Protein AF-A0A382XW99-F1 (afdb_monomer)

Solvent-accessible surface area (backbone atoms only — not comparable to full-atom values): 13678 Å² total; per-residue (Å²): 111,74,66,61,54,51,52,54,53,50,38,57,51,38,31,58,60,47,46,74,70,68,57,60,70,70,56,28,51,52,52,31,53,50,54,48,63,74,38,64,90,38,66,66,58,52,54,52,48,47,51,51,52,52,50,49,54,51,49,50,45,67,74,56,68,70,56,73,88,68,62,92,56,66,41,67,53,59,66,41,45,42,99,83,66,40,42,50,55,60,39,78,47,74,45,79,29,70,83,49,68,68,70,64,67,52,86,73,87,57,95,61,57,73,74,72,65,62,75,44,72,32,41,45,42,20,26,89,82,20,26,73,29,82,90,31,52,61,56,70,16,47,32,37,43,29,27,22,36,74,54,45,25,54,88,49,30,54,76,70,24,54,34,49,45,51,20,66,78,66,74,47,43,28,12,56,64,33,40,65,76,47,36,65,72,49,49,52,51,51,49,62,74,46,50,90,56,41,36,90,82,38,46,77,47,78,53,87,52,74,79,65,56,62,57,71,73,74,72,89,69,74,92,68,94,69,92,72,91,76,94,73,87,130

Foldseek 3Di:
DVLVVLLVVLLVLQLVLLCLVVDPSVVSNVVSVVLCVVCVPPVVVSVVVSVVSVVVSVCCCVVPVPPPQDDPDQFPLVNQQDPVLAGDAFDWDKDWHADDDVLPVCPDDDPCSVVVRDTDTAGFGHHRVRARDDPADQLQFQEEEEEACQQSVRHHHSCPHPQNVCCVVVVGRYYYQYGHLDEPVVSVVSCVVCVVSHDPNHHYDYDDDCPRHVPPPPPPPDDDDDDDDDPDDD

Sequence (234 aa):
MKKTIIYIILFFLTFSLVSLLALPVFFDLIFSVFILFIFRNNFTSIIILNFLIAIMVFVINVSFGKNEKHSYFYRAHEKHKTKMARYQENVSDIIFMPHGDIFFMDYGLNEERNLIKEPRMQKFITDSYGIRNDKTKIEDAEIILVGDSFITATGITQKHIPSNVLSEISGKKVASLSYGGLNPAEYEFIINKYLSIIRKDAKIFVFYFSGNDFLQKKKETNNIISNDNSKYIY

Nearest PDB structures (foldseek):
  8a2n-assembly1_A  TM=8.072E-01  e=3.112E-02  Chondromyces crocatus
  6lfc-assembly2_B  TM=5.510E-01  e=1.151E+00  Escherichia coli

Mean predicted aligned error: 12.59 Å

Organism: NCBI:txid408172

Secondary structure (DSSP, 8-state):
-HHHHHHHHHHHHHHHHHHTT---HHHHHHHHHHHHHHTTT-HHHHHHHHHHHHHHHHHHHHHHTT-GGG---SSHHHHTB-TTSSBPTT-EEEEEEPS-HHHHH--S--GGGGGG-PPEEEEEE--TTSSS-SS--GGG-SEEEE-SHHHHTTTS-GGGSHHHHHHHHH-S-EEE---TT--HHHHHHHHHHHTTTS-TTPEEEEPP-HHHHT--------------------

Radius of gyration: 26.69 Å; Cα contacts (8 Å, |Δi|>4): 301; chains: 1; bounding box: 61×42×76 Å

pLDDT: mean 84.18, std 17.59, range [33.41, 98.69]

Structure (mmCIF, N/CA/C/O backbone):
data_AF-A0A382XW99-F1
#
_entry.id   AF-A0A382XW99-F1
#
loop_
_atom_site.group_PDB
_atom_site.id
_atom_site.type_symbol
_atom_site.label_atom_id
_atom_site.label_alt_id
_atom_site.label_comp_id
_atom_site.label_asym_id
_atom_site.label_entity_id
_atom_site.label_seq_id
_atom_site.pdbx_PDB_ins_code
_atom_site.Cartn_x
_atom_site.Cartn_y
_atom_site.Cartn_z
_atom_site.occupancy
_atom_site.B_iso_or_equiv
_atom_site.auth_seq_id
_atom_site.auth_comp_id
_atom_site.auth_asym_id
_atom_site.auth_atom_id
_atom_site.pdbx_PDB_model_num
ATOM 1 N N . MET A 1 1 ? 39.624 -6.544 -42.733 1.00 59.69 1 MET A N 1
ATOM 2 C CA . MET A 1 1 ? 39.690 -6.833 -41.282 1.00 59.69 1 MET A CA 1
ATOM 3 C C . MET A 1 1 ? 39.213 -5.665 -40.413 1.00 59.69 1 MET A C 1
ATOM 5 O O . MET A 1 1 ? 38.218 -5.837 -39.726 1.00 59.69 1 MET A O 1
ATOM 9 N N . LYS A 1 2 ? 39.813 -4.461 -40.489 1.00 75.88 2 LYS A N 1
ATOM 10 C CA . LYS A 1 2 ? 39.396 -3.302 -39.659 1.00 75.88 2 LYS A CA 1
ATOM 11 C C . LYS A 1 2 ? 37.924 -2.886 -39.837 1.00 75.88 2 LYS A C 1
ATOM 13 O O . LYS A 1 2 ? 37.230 -2.694 -38.851 1.00 75.88 2 LYS A O 1
ATOM 18 N N . LYS A 1 3 ? 37.422 -2.814 -41.080 1.00 80.69 3 LYS A N 1
ATOM 19 C CA . LYS A 1 3 ? 36.013 -2.462 -41.353 1.00 80.69 3 LYS A CA 1
ATOM 20 C C . LYS A 1 3 ? 35.025 -3.490 -40.791 1.00 80.69 3 LYS A C 1
ATOM 22 O O . LYS A 1 3 ? 34.060 -3.103 -40.155 1.00 80.69 3 LYS A O 1
ATOM 27 N N . THR A 1 4 ? 35.288 -4.784 -40.965 1.00 86.06 4 THR A N 1
ATOM 28 C CA . THR A 1 4 ? 34.425 -5.862 -40.454 1.00 86.06 4 THR A CA 1
ATOM 29 C C . THR A 1 4 ? 34.253 -5.787 -38.937 1.00 86.06 4 THR A C 1
ATOM 31 O O . THR A 1 4 ? 33.133 -5.869 -38.450 1.00 86.06 4 THR A O 1
ATOM 34 N N . ILE A 1 5 ? 35.345 -5.549 -38.202 1.00 90.25 5 ILE A N 1
ATOM 35 C CA . ILE A 1 5 ? 35.308 -5.377 -36.742 1.00 90.25 5 ILE A CA 1
ATOM 36 C C . ILE A 1 5 ? 34.438 -4.171 -36.358 1.00 90.25 5 ILE A C 1
ATOM 38 O O . ILE A 1 5 ? 33.626 -4.273 -35.445 1.00 90.25 5 ILE A O 1
ATOM 42 N N . ILE A 1 6 ? 34.546 -3.058 -37.091 1.00 89.44 6 ILE A N 1
ATOM 43 C CA . ILE A 1 6 ? 33.717 -1.865 -36.858 1.00 89.44 6 ILE A CA 1
ATOM 44 C C . ILE A 1 6 ? 32.225 -2.183 -37.034 1.00 89.44 6 ILE A C 1
ATOM 46 O O . ILE A 1 6 ? 31.433 -1.806 -36.179 1.00 89.44 6 ILE A O 1
ATOM 50 N N . TYR A 1 7 ? 31.828 -2.912 -38.082 1.00 90.25 7 TYR A N 1
ATOM 51 C CA . TYR A 1 7 ? 30.419 -3.287 -38.275 1.00 90.25 7 TYR A CA 1
ATOM 52 C C . TYR A 1 7 ? 29.897 -4.236 -37.193 1.00 90.25 7 TYR A C 1
ATOM 54 O O . TYR A 1 7 ? 28.739 -4.116 -36.809 1.00 90.25 7 TYR A O 1
ATOM 62 N N . ILE A 1 8 ? 30.735 -5.133 -36.666 1.00 93.12 8 ILE A N 1
ATOM 63 C CA . ILE A 1 8 ? 30.361 -5.998 -35.536 1.00 93.12 8 ILE A CA 1
ATOM 64 C C . ILE A 1 8 ? 30.116 -5.155 -34.278 1.00 93.12 8 ILE A C 1
ATOM 66 O O . ILE A 1 8 ? 29.114 -5.343 -33.596 1.00 93.12 8 ILE A O 1
ATOM 70 N N . ILE A 1 9 ? 30.989 -4.187 -33.987 1.00 93.94 9 ILE A N 1
ATOM 71 C CA . ILE A 1 9 ? 30.804 -3.276 -32.847 1.00 93.94 9 ILE A CA 1
ATOM 72 C C . ILE A 1 9 ? 29.527 -2.446 -33.026 1.00 93.94 9 ILE A C 1
ATOM 74 O O . ILE A 1 9 ? 28.722 -2.339 -32.102 1.00 93.94 9 ILE A O 1
ATOM 78 N N . LEU A 1 10 ? 29.316 -1.894 -34.223 1.00 93.81 10 LEU A N 1
ATOM 79 C CA . LEU A 1 10 ? 28.116 -1.121 -34.536 1.00 93.81 10 LEU A CA 1
ATOM 80 C C . LEU A 1 10 ? 26.846 -1.972 -34.458 1.00 93.81 10 LEU A C 1
ATOM 82 O O . LEU A 1 10 ? 25.829 -1.457 -34.014 1.00 93.81 10 LEU A O 1
ATOM 86 N N . PHE A 1 11 ? 26.906 -3.259 -34.811 1.00 95.88 11 PHE A N 1
ATOM 87 C CA . PHE A 1 11 ? 25.792 -4.186 -34.619 1.00 95.88 11 PHE A CA 1
ATOM 88 C C . PHE A 1 11 ? 25.396 -4.305 -33.156 1.00 95.88 11 PHE A C 1
ATOM 90 O O . PHE A 1 11 ? 24.235 -4.083 -32.832 1.00 95.88 11 PHE A O 1
ATOM 97 N N . PHE A 1 12 ? 26.346 -4.611 -32.272 1.00 96.75 12 PHE A N 1
ATOM 98 C CA . PHE A 1 12 ? 26.043 -4.754 -30.849 1.00 96.75 12 PHE A CA 1
ATOM 99 C C . PHE A 1 12 ? 25.568 -3.443 -30.222 1.00 96.75 12 PHE A C 1
ATOM 101 O O . PHE A 1 12 ? 24.678 -3.468 -29.371 1.00 96.75 12 PHE A O 1
ATOM 108 N N . LEU A 1 13 ? 26.102 -2.303 -30.669 1.00 95.44 13 LEU A N 1
ATOM 109 C CA . LEU A 1 13 ? 25.620 -0.991 -30.246 1.00 95.44 13 LEU A CA 1
ATOM 110 C C . LEU A 1 13 ? 24.173 -0.751 -30.700 1.00 95.44 13 LEU A C 1
ATOM 112 O O . LEU A 1 13 ? 23.336 -0.394 -29.875 1.00 95.44 13 LEU A O 1
ATOM 116 N N . THR A 1 14 ? 23.868 -0.979 -31.980 1.00 95.56 14 THR A N 1
ATOM 117 C CA . THR A 1 14 ? 22.510 -0.826 -32.520 1.00 95.56 14 THR A CA 1
ATOM 118 C C . THR A 1 14 ? 21.532 -1.766 -31.840 1.00 95.56 14 THR A C 1
ATOM 120 O O . THR A 1 14 ? 20.481 -1.313 -31.405 1.00 95.56 14 THR A O 1
ATOM 123 N N . PHE A 1 15 ? 21.903 -3.030 -31.660 1.00 97.00 15 PHE A N 1
ATOM 124 C CA . PHE A 1 15 ? 21.095 -4.001 -30.933 1.00 97.00 15 PHE A CA 1
ATOM 125 C C . PHE A 1 15 ? 20.799 -3.534 -29.511 1.00 97.00 15 PHE A C 1
ATOM 127 O O . PHE A 1 15 ? 19.637 -3.449 -29.131 1.00 97.00 15 PHE A O 1
ATOM 134 N N . SER A 1 16 ? 21.826 -3.123 -28.763 1.00 95.19 16 SER A N 1
ATOM 135 C CA . SER A 1 16 ? 21.645 -2.645 -27.388 1.00 95.19 16 SER A CA 1
ATOM 136 C C . SER A 1 16 ? 20.717 -1.431 -27.316 1.00 95.19 16 SER A C 1
ATOM 138 O O . SER A 1 16 ? 19.885 -1.357 -26.419 1.00 95.19 16 SER A O 1
ATOM 140 N N . LEU A 1 17 ? 20.837 -0.489 -28.259 1.00 95.12 17 LEU A N 1
ATOM 141 C CA . LEU A 1 17 ? 20.011 0.720 -28.300 1.00 95.12 17 LEU A CA 1
ATOM 142 C C . LEU A 1 17 ? 18.572 0.446 -28.746 1.00 95.12 17 LEU A C 1
ATOM 144 O O . LEU A 1 17 ? 17.654 1.066 -28.218 1.00 95.12 17 LEU A O 1
ATOM 148 N N . VAL A 1 18 ? 18.359 -0.477 -29.686 1.00 94.00 18 VAL A N 1
ATOM 149 C CA . VAL A 1 18 ? 17.014 -0.900 -30.102 1.00 94.00 18 VAL A CA 1
ATOM 150 C C . VAL A 1 18 ? 16.323 -1.666 -28.973 1.00 94.00 18 VAL A C 1
ATOM 152 O O . VAL A 1 18 ? 15.160 -1.389 -28.697 1.00 94.00 18 VAL A O 1
ATOM 155 N N . SER A 1 19 ? 17.041 -2.514 -28.230 1.00 94.06 19 SER A N 1
ATOM 156 C CA . SER A 1 19 ? 16.491 -3.212 -27.059 1.00 94.06 19 SER A CA 1
ATOM 157 C C . SER A 1 19 ? 16.031 -2.271 -25.938 1.00 94.06 19 SER A C 1
ATOM 159 O O . SER A 1 19 ? 15.165 -2.645 -25.148 1.00 94.06 19 SER A O 1
ATOM 161 N N . LEU A 1 20 ? 16.522 -1.024 -25.877 1.00 91.69 20 LEU A N 1
ATOM 162 C CA . LEU A 1 20 ? 15.981 -0.010 -24.956 1.00 91.69 20 LEU A CA 1
ATOM 163 C C . LEU A 1 20 ? 14.523 0.367 -25.272 1.00 91.69 20 LEU A C 1
ATOM 165 O O . LEU A 1 20 ? 13.850 0.946 -24.422 1.00 91.69 20 LEU A O 1
ATOM 169 N N . LEU A 1 21 ? 14.022 0.027 -26.463 1.00 88.88 21 LEU A N 1
ATOM 170 C CA . LEU A 1 21 ? 12.622 0.204 -26.858 1.00 88.88 21 LEU A CA 1
ATOM 171 C C . LEU A 1 21 ? 11.713 -0.934 -26.359 1.00 88.88 21 LEU A C 1
ATOM 173 O O . LEU A 1 21 ? 10.513 -0.900 -26.622 1.00 88.88 21 LEU A O 1
ATOM 177 N N . ALA A 1 22 ? 12.267 -1.918 -25.637 1.00 88.25 22 ALA A N 1
ATOM 178 C CA . ALA A 1 22 ? 11.548 -3.034 -25.020 1.00 88.25 22 ALA A CA 1
ATOM 179 C C . ALA A 1 22 ? 10.712 -3.885 -26.001 1.00 88.25 22 ALA A C 1
ATOM 181 O O . ALA A 1 22 ? 9.662 -4.420 -25.638 1.00 88.25 22 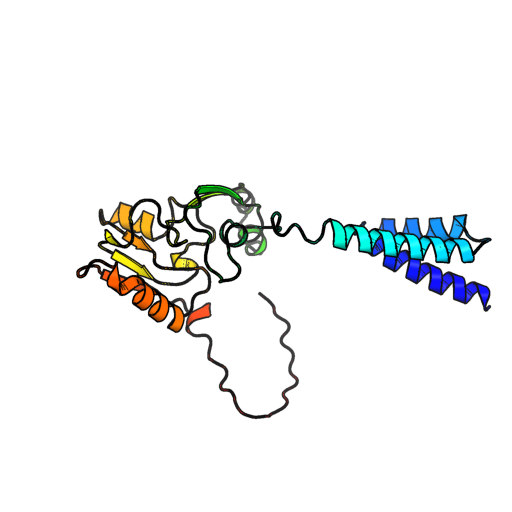ALA A O 1
ATOM 182 N N . LEU A 1 23 ? 11.173 -4.030 -27.246 1.00 89.25 23 LEU A N 1
ATOM 183 C CA . LEU A 1 23 ? 10.583 -4.977 -28.189 1.00 89.25 23 LEU A CA 1
ATOM 184 C C . LEU A 1 23 ? 11.011 -6.414 -27.824 1.00 89.25 23 LEU A C 1
ATOM 186 O O . LEU A 1 23 ? 12.007 -6.621 -27.128 1.00 89.25 23 LEU A O 1
ATOM 190 N N . PRO A 1 24 ? 10.287 -7.449 -28.283 1.00 94.19 24 PRO A N 1
ATOM 191 C CA . PRO A 1 24 ? 10.775 -8.817 -28.167 1.00 94.19 24 PRO A CA 1
ATOM 192 C C . PRO A 1 24 ? 12.137 -8.978 -28.858 1.00 94.19 24 PRO A C 1
ATOM 194 O O . PRO A 1 24 ? 12.314 -8.527 -29.989 1.00 94.19 24 PRO A O 1
ATOM 197 N N . VAL A 1 25 ? 13.063 -9.704 -28.222 1.00 93.56 25 VAL A N 1
ATOM 198 C CA . VAL A 1 25 ? 14.472 -9.862 -28.654 1.00 93.56 25 VAL A CA 1
ATOM 199 C C . VAL A 1 25 ? 14.624 -10.256 -30.131 1.00 93.56 25 VAL A C 1
ATOM 201 O O . VAL A 1 25 ? 15.555 -9.826 -30.810 1.00 93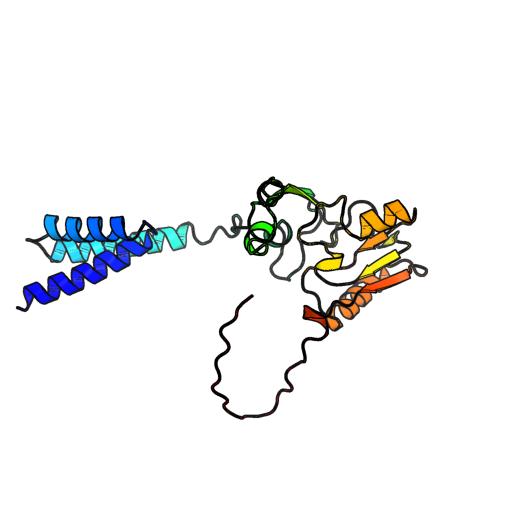.56 25 VAL A O 1
ATOM 204 N N . PHE A 1 26 ? 13.701 -11.065 -30.661 1.00 94.75 26 PHE A N 1
ATOM 205 C CA . PHE A 1 26 ? 13.709 -11.452 -32.073 1.00 94.75 26 PHE A CA 1
ATOM 206 C C . PHE A 1 26 ? 13.531 -10.253 -33.021 1.00 94.75 26 PHE A C 1
ATOM 208 O O . PHE A 1 26 ? 14.216 -10.171 -34.042 1.00 94.75 26 PHE A O 1
ATOM 215 N N . PHE A 1 27 ? 12.665 -9.297 -32.672 1.00 94.75 27 PHE A N 1
ATOM 216 C CA . PHE A 1 27 ? 12.490 -8.068 -33.443 1.00 94.75 27 PHE A CA 1
ATOM 217 C C . PHE A 1 27 ? 13.716 -7.161 -33.333 1.00 94.75 27 PHE A C 1
ATOM 219 O O . PHE A 1 27 ? 14.159 -6.654 -34.362 1.00 94.75 27 PHE A O 1
ATOM 226 N N . ASP A 1 28 ? 14.317 -7.020 -32.146 1.00 94.06 28 ASP A N 1
ATOM 227 C CA . ASP A 1 28 ? 15.558 -6.247 -31.970 1.00 94.06 28 ASP A CA 1
ATOM 228 C C . ASP A 1 28 ? 16.663 -6.738 -32.909 1.00 94.06 28 ASP A C 1
ATOM 230 O O . ASP A 1 28 ? 17.352 -5.947 -33.564 1.00 94.06 28 ASP A O 1
ATOM 234 N N . LEU A 1 29 ? 16.803 -8.063 -33.014 1.00 95.75 29 LEU A N 1
ATOM 235 C CA . LEU A 1 29 ? 17.795 -8.704 -33.868 1.00 95.75 29 LEU A CA 1
ATOM 236 C C . LEU A 1 29 ? 17.508 -8.448 -35.353 1.00 95.75 29 LEU A C 1
ATOM 238 O O . LEU A 1 29 ? 18.419 -8.047 -36.082 1.00 95.75 29 LEU A O 1
ATOM 242 N N . ILE A 1 30 ? 16.253 -8.608 -35.793 1.00 96.56 30 ILE A N 1
ATOM 243 C CA . ILE A 1 30 ? 15.848 -8.307 -37.177 1.00 96.56 30 ILE A CA 1
ATOM 244 C C . ILE A 1 30 ? 16.134 -6.845 -37.518 1.00 96.56 30 ILE A C 1
ATOM 246 O O . ILE A 1 30 ? 16.774 -6.573 -38.536 1.00 96.56 30 ILE A O 1
ATOM 250 N N . PHE A 1 31 ? 15.697 -5.905 -36.677 1.00 95.00 31 PHE A N 1
ATOM 251 C CA . PHE A 1 31 ? 15.881 -4.477 -36.927 1.00 95.00 31 PHE A CA 1
ATOM 252 C C . PHE A 1 31 ? 17.357 -4.098 -36.980 1.00 95.00 31 PHE A C 1
ATOM 254 O O . PHE A 1 31 ? 17.767 -3.362 -37.875 1.00 95.00 31 PHE A O 1
ATOM 261 N N . SER A 1 32 ? 18.175 -4.652 -36.087 1.00 95.56 32 SER A N 1
ATOM 262 C CA . SER A 1 32 ? 19.613 -4.374 -36.051 1.00 95.56 32 SER A CA 1
ATOM 263 C C . SER A 1 32 ? 20.329 -4.861 -37.311 1.00 95.56 32 SER A C 1
ATOM 265 O O . SER A 1 32 ? 21.134 -4.127 -37.889 1.00 95.56 32 SER A O 1
ATOM 267 N N . VAL A 1 33 ? 19.999 -6.067 -37.789 1.00 95.75 33 VAL A N 1
ATOM 268 C CA . VAL A 1 33 ? 20.527 -6.596 -39.059 1.00 95.75 33 VAL A CA 1
ATOM 269 C C . VAL A 1 33 ? 20.038 -5.760 -40.243 1.00 95.75 33 VAL A C 1
ATOM 271 O O . VAL A 1 33 ? 20.828 -5.415 -41.123 1.00 95.75 33 VAL A O 1
ATOM 274 N N . PHE A 1 34 ? 18.756 -5.394 -40.259 1.00 96.00 34 PHE A N 1
ATOM 275 C CA . PHE A 1 34 ? 18.151 -4.604 -41.329 1.00 96.00 34 PHE A CA 1
ATOM 276 C C . PHE A 1 34 ? 18.771 -3.203 -41.445 1.00 96.00 34 PHE A C 1
ATOM 278 O O . PHE A 1 34 ? 19.131 -2.775 -42.544 1.00 96.00 34 PHE A O 1
ATOM 285 N N . ILE A 1 35 ? 18.984 -2.521 -40.317 1.00 93.38 35 ILE A N 1
ATOM 286 C CA . ILE A 1 35 ? 19.652 -1.214 -40.245 1.00 93.38 35 ILE A CA 1
ATOM 287 C C . ILE A 1 35 ? 21.068 -1.300 -40.825 1.00 93.38 35 ILE A C 1
ATOM 289 O O . ILE A 1 35 ? 21.438 -0.502 -41.691 1.00 93.38 35 ILE A O 1
ATOM 293 N N . LEU A 1 36 ? 21.858 -2.291 -40.406 1.00 93.00 36 LEU A N 1
ATOM 294 C CA . LEU A 1 36 ? 23.206 -2.491 -40.946 1.00 93.00 36 LEU A CA 1
ATOM 295 C C . LEU A 1 36 ? 23.195 -2.799 -42.435 1.00 93.00 36 LEU A C 1
ATOM 297 O O . LEU A 1 36 ? 24.071 -2.331 -43.158 1.00 93.00 36 LEU A O 1
ATOM 301 N N . PHE A 1 37 ? 22.224 -3.585 -42.894 1.00 93.75 37 PHE A N 1
ATOM 302 C CA . PHE A 1 37 ? 22.101 -3.952 -44.295 1.00 93.75 37 PHE A CA 1
ATOM 303 C C . PHE A 1 37 ? 21.796 -2.741 -45.183 1.00 93.75 37 PHE A C 1
ATOM 305 O O . PHE A 1 37 ? 22.430 -2.597 -46.233 1.00 93.75 37 PHE A O 1
ATOM 312 N N . ILE A 1 38 ? 20.879 -1.862 -44.758 1.00 94.44 38 ILE A N 1
ATOM 313 C CA . ILE A 1 38 ? 20.540 -0.618 -45.469 1.00 94.44 38 ILE A CA 1
ATOM 314 C C . ILE A 1 38 ? 21.757 0.306 -45.539 1.00 94.44 38 ILE A C 1
ATOM 316 O O . ILE A 1 38 ? 22.119 0.788 -46.612 1.00 94.44 38 ILE A O 1
ATOM 320 N N . PHE A 1 39 ? 22.429 0.523 -44.408 1.00 92.25 39 PHE A N 1
ATOM 321 C CA . PHE A 1 39 ? 23.536 1.477 -44.304 1.00 92.25 39 PHE A CA 1
ATOM 322 C C . PHE A 1 39 ? 24.916 0.834 -44.499 1.00 92.25 39 PHE A C 1
ATOM 324 O O . PHE A 1 39 ? 25.943 1.426 -44.156 1.00 92.25 39 PHE A O 1
ATOM 331 N N . ARG A 1 40 ? 24.980 -0.358 -45.108 1.00 87.69 40 ARG A N 1
ATOM 332 C CA . ARG A 1 40 ? 26.223 -1.134 -45.265 1.00 87.69 40 ARG A CA 1
ATOM 333 C C . ARG A 1 40 ? 27.341 -0.385 -45.987 1.00 87.69 40 ARG A C 1
ATOM 335 O O . ARG A 1 40 ? 28.506 -0.668 -45.749 1.00 87.69 40 ARG A O 1
ATOM 342 N N . ASN A 1 41 ? 27.007 0.592 -46.828 1.00 87.62 41 ASN A N 1
ATOM 343 C CA . ASN A 1 41 ? 27.982 1.381 -47.584 1.00 87.62 41 ASN A CA 1
ATOM 344 C C . ASN A 1 41 ? 28.405 2.680 -46.874 1.00 87.62 41 ASN A C 1
ATOM 346 O O . ASN A 1 41 ? 29.337 3.338 -47.333 1.00 87.62 41 ASN A O 1
ATOM 350 N N . ASN A 1 42 ? 27.753 3.056 -45.767 1.00 89.88 42 ASN A N 1
ATOM 351 C CA . ASN A 1 42 ? 28.015 4.305 -45.053 1.00 89.88 42 ASN A CA 1
ATOM 352 C C . ASN A 1 42 ? 27.928 4.108 -43.530 1.00 89.88 42 ASN A C 1
ATOM 354 O O . ASN A 1 42 ? 26.881 4.297 -42.912 1.00 89.88 42 ASN A O 1
ATOM 358 N N . PHE A 1 43 ? 29.054 3.750 -42.908 1.00 87.62 43 PHE A N 1
ATOM 359 C CA . PHE A 1 43 ? 29.100 3.524 -41.460 1.00 87.62 43 PHE A CA 1
ATOM 360 C C . PHE A 1 43 ? 28.843 4.798 -40.638 1.00 87.62 43 PHE A C 1
ATOM 362 O O . PHE A 1 43 ? 28.339 4.704 -39.520 1.00 87.62 43 PHE A O 1
ATOM 369 N N . THR A 1 44 ? 29.120 5.985 -41.189 1.00 91.00 44 THR A N 1
ATOM 370 C CA . THR A 1 44 ? 28.806 7.267 -40.542 1.00 91.00 44 THR A CA 1
ATOM 371 C C . THR A 1 44 ? 27.302 7.406 -40.312 1.00 91.00 44 THR A C 1
ATOM 373 O O . THR A 1 44 ? 26.886 7.847 -39.244 1.00 91.00 44 THR A O 1
ATOM 376 N N . SER A 1 45 ? 26.475 6.952 -41.259 1.00 93.62 45 SER A N 1
ATOM 377 C CA . SER A 1 45 ? 25.015 6.938 -41.100 1.00 93.62 45 SER A CA 1
ATOM 378 C C . SER A 1 45 ? 24.559 6.046 -39.944 1.00 93.62 45 SER A C 1
ATOM 380 O O . SER A 1 45 ? 23.645 6.423 -39.218 1.00 93.62 45 SER A O 1
ATOM 382 N N . ILE A 1 46 ? 25.219 4.903 -39.722 1.00 93.75 46 ILE A N 1
ATOM 383 C CA . ILE A 1 46 ? 24.907 3.999 -38.601 1.00 93.75 46 ILE A CA 1
ATOM 384 C C . ILE A 1 46 ? 25.252 4.663 -37.263 1.00 93.75 46 ILE A C 1
ATOM 386 O O . ILE A 1 46 ? 24.478 4.580 -36.312 1.00 93.75 46 ILE A O 1
ATOM 390 N N . ILE A 1 47 ? 26.393 5.355 -37.185 1.00 93.62 47 ILE A N 1
ATOM 391 C CA . ILE A 1 47 ? 26.795 6.106 -35.985 1.00 93.62 47 ILE A CA 1
ATOM 392 C C . ILE A 1 47 ? 25.770 7.202 -35.671 1.00 93.62 47 ILE A C 1
ATOM 394 O O . ILE A 1 47 ? 25.313 7.299 -34.533 1.00 93.62 47 ILE A O 1
ATOM 398 N N . ILE A 1 48 ? 25.373 7.988 -36.678 1.00 95.56 48 ILE A N 1
ATOM 399 C CA . ILE A 1 48 ? 24.373 9.053 -36.519 1.00 95.56 48 ILE A CA 1
ATOM 400 C C . ILE A 1 48 ? 23.031 8.468 -36.068 1.00 95.56 48 ILE A C 1
ATOM 402 O O . ILE A 1 48 ? 22.429 8.989 -35.135 1.00 95.56 48 ILE A O 1
ATOM 406 N N . LEU A 1 49 ? 22.576 7.369 -36.676 1.00 94.44 49 LEU A N 1
ATOM 407 C CA . LEU A 1 49 ? 21.319 6.725 -36.297 1.00 94.44 49 LEU A CA 1
ATOM 408 C C . LEU A 1 49 ? 21.340 6.243 -34.842 1.00 94.44 49 LEU A C 1
ATOM 410 O O . LEU A 1 49 ? 20.402 6.517 -34.101 1.00 94.44 49 LEU A O 1
ATOM 414 N N . ASN A 1 50 ? 22.416 5.579 -34.413 1.00 94.56 50 ASN A N 1
ATOM 415 C CA . ASN A 1 50 ? 22.580 5.160 -33.019 1.00 94.56 50 ASN A CA 1
ATOM 416 C C . ASN A 1 50 ? 22.530 6.358 -32.062 1.00 94.56 50 ASN A C 1
ATOM 418 O O . ASN A 1 50 ? 21.853 6.311 -31.037 1.00 94.56 50 ASN A O 1
ATOM 422 N N . PHE A 1 51 ? 23.196 7.457 -32.416 1.00 96.12 51 PHE A N 1
ATOM 423 C CA . PHE A 1 51 ? 23.158 8.683 -31.625 1.00 96.12 51 PHE A CA 1
ATOM 424 C C . PHE A 1 51 ? 21.742 9.277 -31.538 1.00 96.12 51 PHE A C 1
ATOM 426 O O . PHE A 1 51 ? 21.307 9.671 -30.457 1.00 96.12 51 PHE A O 1
ATOM 433 N N . LEU A 1 52 ? 20.988 9.274 -32.641 1.00 95.88 52 LEU A N 1
ATOM 434 C CA . LEU A 1 52 ? 19.595 9.727 -32.665 1.00 95.88 52 LEU A CA 1
ATOM 435 C C . LEU A 1 52 ? 18.679 8.841 -31.811 1.00 95.88 52 LEU A C 1
ATOM 437 O O . LEU A 1 52 ? 17.864 9.378 -31.064 1.00 95.88 52 LEU A O 1
ATOM 441 N N . ILE A 1 53 ? 18.831 7.511 -31.868 1.00 93.81 53 ILE A N 1
ATOM 442 C CA . ILE A 1 53 ? 18.074 6.579 -31.015 1.00 93.81 53 ILE A CA 1
ATOM 443 C C . ILE A 1 53 ? 18.383 6.853 -29.539 1.00 93.81 53 ILE A C 1
ATOM 445 O O . ILE A 1 53 ? 17.461 6.971 -28.733 1.00 93.81 53 ILE A O 1
ATOM 449 N N . ALA A 1 54 ? 19.659 7.025 -29.182 1.00 94.81 54 ALA A N 1
ATOM 450 C CA . ALA A 1 54 ? 20.062 7.326 -27.810 1.00 94.81 54 ALA A CA 1
ATOM 451 C C . ALA A 1 54 ? 19.465 8.652 -27.303 1.00 94.81 54 ALA A C 1
ATOM 453 O O . ALA A 1 54 ? 18.919 8.695 -26.198 1.00 94.81 54 ALA A O 1
ATOM 454 N N . ILE A 1 55 ? 19.506 9.717 -28.116 1.00 95.75 55 ILE A N 1
ATOM 455 C CA . ILE A 1 55 ? 18.867 11.001 -27.786 1.00 95.75 55 ILE A CA 1
ATOM 456 C C . ILE A 1 55 ? 17.360 10.828 -27.628 1.00 95.75 55 ILE A C 1
ATOM 458 O O . ILE A 1 55 ? 16.794 11.333 -26.664 1.00 95.75 55 ILE A O 1
ATOM 462 N N . MET A 1 56 ? 16.705 10.116 -28.545 1.00 94.19 56 MET A N 1
ATOM 463 C CA . MET A 1 56 ? 15.263 9.891 -28.491 1.00 94.19 56 MET A CA 1
ATOM 464 C C . MET A 1 56 ? 14.864 9.183 -27.192 1.00 94.19 56 MET A C 1
ATOM 466 O O . MET A 1 56 ? 13.967 9.657 -26.498 1.00 94.19 56 MET A O 1
ATOM 470 N N . VAL A 1 57 ? 15.555 8.100 -26.823 1.00 91.25 57 VAL A N 1
ATOM 471 C CA . VAL A 1 57 ? 15.313 7.375 -25.564 1.00 91.25 57 VAL A CA 1
ATOM 472 C C . VAL A 1 57 ? 15.536 8.290 -24.359 1.00 91.25 57 VAL A C 1
ATOM 474 O O . VAL A 1 57 ? 14.710 8.313 -23.446 1.00 91.25 57 VAL A O 1
ATOM 477 N N . PHE A 1 58 ? 16.608 9.087 -24.362 1.00 90.88 58 PHE A N 1
ATOM 478 C CA . PHE A 1 58 ? 16.883 10.047 -23.293 1.00 90.88 58 PHE A CA 1
ATOM 479 C C . PHE A 1 58 ? 15.778 11.105 -23.165 1.00 90.88 58 PHE A C 1
ATOM 481 O O . PHE A 1 58 ? 15.286 11.340 -22.063 1.00 90.88 58 PHE A O 1
ATOM 488 N N . VAL A 1 59 ? 15.347 11.707 -24.277 1.00 91.75 59 VAL A N 1
ATOM 489 C CA . VAL A 1 59 ? 14.272 12.710 -24.299 1.00 91.75 59 VAL A CA 1
ATOM 490 C C . VAL A 1 59 ? 12.961 12.100 -23.823 1.00 91.75 59 VAL A C 1
ATOM 492 O O . VAL A 1 59 ? 12.317 12.684 -22.960 1.00 91.75 59 VAL A O 1
ATOM 495 N N . ILE A 1 60 ? 12.589 10.907 -24.301 1.00 87.06 60 ILE A N 1
ATOM 496 C CA . ILE A 1 60 ? 11.384 10.208 -23.834 1.00 87.06 60 ILE A CA 1
ATOM 497 C C . ILE A 1 60 ? 11.458 9.982 -22.322 1.00 87.06 60 ILE A C 1
ATOM 499 O O . ILE A 1 60 ? 10.509 10.291 -21.605 1.00 87.06 60 ILE A O 1
ATOM 503 N N . ASN A 1 61 ? 12.593 9.505 -21.812 1.00 84.38 61 ASN A N 1
ATOM 504 C CA . ASN A 1 61 ? 12.755 9.245 -20.386 1.00 84.38 61 ASN A CA 1
ATOM 505 C C . ASN A 1 61 ? 12.702 10.538 -19.547 1.00 84.38 61 ASN A C 1
ATOM 507 O O . ASN A 1 61 ? 12.052 10.582 -18.509 1.00 84.38 61 ASN A O 1
ATOM 511 N N . VAL A 1 62 ? 13.307 11.636 -20.006 1.00 85.56 62 VAL A N 1
ATOM 512 C CA . VAL A 1 62 ? 13.248 12.927 -19.296 1.00 85.56 62 VAL A CA 1
ATOM 513 C C . VAL A 1 62 ? 11.852 13.555 -19.364 1.00 85.56 62 VAL A C 1
ATOM 515 O O . VAL A 1 62 ? 11.372 14.078 -18.357 1.00 85.56 62 VAL A O 1
ATOM 518 N N . SER A 1 63 ? 11.200 13.507 -20.527 1.00 82.88 63 SER A N 1
ATOM 519 C CA . SER A 1 63 ? 9.888 14.117 -20.763 1.00 82.88 63 SER A CA 1
ATOM 520 C C . SER A 1 63 ? 8.742 13.330 -20.128 1.00 82.88 63 SER A C 1
ATOM 522 O O . SER A 1 63 ? 7.811 13.940 -19.608 1.00 82.88 63 SER A O 1
ATOM 524 N N . PHE A 1 64 ? 8.802 11.995 -20.138 1.00 74.56 64 PHE A N 1
ATOM 525 C CA . PHE A 1 64 ? 7.712 11.127 -19.674 1.00 74.56 64 PHE A CA 1
ATOM 526 C C . PHE A 1 64 ? 8.040 10.342 -18.397 1.00 74.56 64 PHE A C 1
ATOM 528 O O . PHE A 1 64 ? 7.122 9.990 -17.656 1.00 74.56 64 PHE A O 1
ATOM 535 N N . GLY A 1 65 ? 9.316 10.115 -18.072 1.00 61.75 65 GLY A N 1
ATOM 536 C CA . GLY A 1 65 ? 9.746 9.307 -16.919 1.00 61.75 65 GLY A CA 1
ATOM 537 C C . GLY A 1 65 ? 9.511 9.945 -15.546 1.00 61.75 65 GLY A C 1
ATOM 538 O O . GLY A 1 65 ? 9.816 9.332 -14.528 1.00 61.75 65 GLY A O 1
ATOM 539 N N . LYS A 1 66 ? 8.945 11.159 -15.488 1.00 53.31 66 LYS A N 1
ATOM 540 C CA . LYS A 1 66 ? 8.627 11.870 -14.236 1.00 53.31 66 LYS A CA 1
ATOM 541 C C . LYS A 1 66 ? 7.149 11.878 -13.849 1.00 53.31 66 LYS A C 1
ATOM 543 O O . LYS A 1 66 ? 6.806 12.456 -12.818 1.00 53.31 66 LYS A O 1
ATOM 548 N N . ASN A 1 67 ? 6.263 11.233 -14.610 1.00 50.56 67 ASN A N 1
ATOM 549 C CA . ASN A 1 67 ? 4.863 11.104 -14.202 1.00 50.56 67 ASN A CA 1
ATOM 550 C C . ASN A 1 67 ? 4.695 10.003 -13.134 1.00 50.56 67 ASN A C 1
ATOM 552 O O . ASN A 1 67 ? 4.069 8.975 -13.374 1.00 50.56 67 ASN A O 1
ATOM 556 N N . GLU A 1 68 ? 5.188 10.267 -11.912 1.00 50.78 68 GLU A N 1
ATOM 557 C CA . GLU A 1 68 ? 4.959 9.456 -10.693 1.00 50.78 68 GLU A CA 1
ATOM 558 C C . GLU A 1 68 ? 3.455 9.216 -10.410 1.00 50.78 68 GLU A C 1
ATOM 560 O O . GLU A 1 68 ? 3.103 8.341 -9.626 1.00 50.78 68 GLU A O 1
ATOM 565 N N . LYS A 1 69 ? 2.548 9.968 -11.057 1.00 46.62 69 LYS A N 1
ATOM 566 C CA . LYS A 1 69 ? 1.087 9.809 -10.939 1.00 46.62 69 LYS A CA 1
ATOM 567 C C . LYS A 1 69 ? 0.545 8.492 -11.500 1.00 46.62 69 LYS A C 1
ATOM 569 O O . LYS A 1 69 ? -0.554 8.097 -11.118 1.00 46.62 69 LYS A O 1
ATOM 574 N N . HIS A 1 70 ? 1.287 7.827 -12.379 1.00 47.69 70 HIS A N 1
ATOM 575 C CA . HIS A 1 70 ? 0.937 6.509 -12.902 1.00 47.69 70 HIS A CA 1
ATOM 576 C C . HIS A 1 70 ? 2.029 5.511 -12.527 1.00 47.69 70 HIS A C 1
ATOM 578 O O . HIS A 1 70 ? 2.685 4.933 -13.389 1.00 47.69 70 HIS A O 1
ATOM 584 N N . SER A 1 71 ? 2.259 5.330 -11.224 1.00 52.78 71 SER A N 1
ATOM 585 C CA . SER A 1 71 ? 2.977 4.145 -10.769 1.00 52.78 71 SER A CA 1
ATOM 586 C C . SER A 1 71 ? 2.203 2.910 -11.234 1.00 5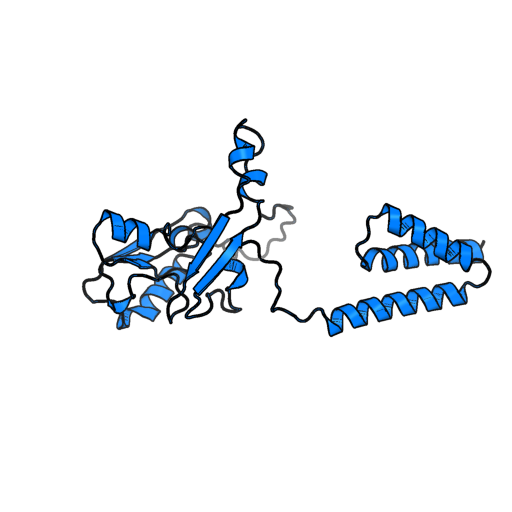2.78 71 SER A C 1
ATOM 588 O O . SER A 1 71 ? 0.976 2.854 -11.132 1.00 52.78 71 SER A O 1
ATOM 590 N N . TYR A 1 72 ? 2.908 1.922 -11.784 1.00 66.38 72 TYR A N 1
ATOM 591 C CA . TYR A 1 72 ? 2.339 0.591 -11.943 1.00 66.38 72 TYR A CA 1
ATOM 592 C C . TYR A 1 72 ? 2.032 0.080 -10.534 1.00 66.38 72 TYR A C 1
ATOM 594 O O . TYR A 1 72 ? 2.947 -0.234 -9.776 1.00 66.38 72 TYR A O 1
ATOM 602 N N . PHE A 1 73 ? 0.756 0.092 -10.157 1.00 77.62 73 PHE A N 1
ATOM 603 C CA . PHE A 1 73 ? 0.292 -0.428 -8.880 1.00 77.62 73 PHE A CA 1
ATOM 604 C C . PHE A 1 73 ? -0.489 -1.715 -9.122 1.00 77.62 73 PHE A C 1
ATOM 606 O O . PHE A 1 73 ? -1.286 -1.831 -10.054 1.00 77.62 73 PHE A O 1
ATOM 613 N N . TYR A 1 74 ? -0.261 -2.677 -8.249 1.00 78.38 74 TYR A N 1
ATOM 614 C CA . TYR A 1 74 ? -0.991 -3.925 -8.153 1.00 78.38 74 TYR A CA 1
ATOM 615 C C . TYR A 1 74 ? -2.109 -3.823 -7.099 1.00 78.38 74 TYR A C 1
ATOM 617 O O . TYR A 1 74 ? -3.184 -4.407 -7.258 1.00 78.38 74 TYR A O 1
ATOM 625 N N . ARG A 1 75 ? -1.902 -3.039 -6.027 1.00 85.62 75 ARG A N 1
ATOM 626 C CA . ARG A 1 75 ? -2.866 -2.845 -4.923 1.00 85.62 75 ARG A CA 1
ATOM 627 C C . ARG A 1 75 ? -3.121 -1.377 -4.600 1.00 85.62 75 ARG A C 1
ATOM 629 O O . ARG A 1 75 ? -2.287 -0.508 -4.844 1.00 85.62 75 ARG A O 1
ATOM 636 N N . ALA A 1 76 ? -4.233 -1.107 -3.913 1.00 89.75 76 ALA A N 1
ATOM 637 C CA . ALA A 1 76 ? -4.554 0.242 -3.443 1.00 89.75 76 ALA A CA 1
ATOM 638 C C . ALA A 1 76 ? -3.533 0.709 -2.402 1.00 89.75 76 ALA A C 1
ATOM 640 O O . ALA A 1 76 ? -3.227 1.897 -2.325 1.00 89.75 76 ALA A O 1
ATOM 641 N N . HIS A 1 77 ? -2.959 -0.251 -1.660 1.00 89.25 77 HIS A N 1
ATOM 642 C CA . HIS A 1 77 ? -1.832 -0.011 -0.768 1.00 89.25 77 HIS A CA 1
ATOM 643 C C . HIS A 1 77 ? -0.703 0.742 -1.471 1.00 89.25 77 HIS A C 1
ATOM 645 O O . HIS A 1 77 ? -0.194 1.690 -0.898 1.00 89.25 77 HIS A O 1
ATOM 651 N N . GLU A 1 78 ? -0.333 0.351 -2.692 1.00 88.38 78 GLU A N 1
ATOM 652 C CA . GLU A 1 78 ? 0.762 0.973 -3.444 1.00 88.38 78 GLU A CA 1
ATOM 653 C C . GLU A 1 78 ? 0.314 2.283 -4.087 1.00 88.38 78 GLU A C 1
ATOM 655 O O . GLU A 1 78 ? 1.020 3.284 -3.987 1.00 88.38 78 GLU A O 1
ATOM 660 N N . LYS A 1 79 ? -0.887 2.296 -4.686 1.00 89.75 79 LYS A N 1
ATOM 661 C CA . LYS A 1 79 ? -1.448 3.475 -5.363 1.00 89.75 79 LYS A CA 1
ATOM 662 C C . LYS A 1 79 ? -1.525 4.697 -4.447 1.00 89.75 79 LYS A C 1
ATOM 664 O O . LYS A 1 79 ? -1.221 5.807 -4.873 1.00 89.75 79 LYS A O 1
ATOM 669 N N . HIS A 1 80 ? -1.946 4.492 -3.200 1.00 92.12 80 HIS A N 1
ATOM 670 C CA . HIS A 1 80 ? -2.198 5.579 -2.254 1.00 92.12 80 HIS A CA 1
ATOM 671 C C . HIS A 1 80 ? -1.089 5.754 -1.214 1.00 92.12 80 HIS A C 1
ATOM 673 O O . HIS A 1 80 ? -1.237 6.588 -0.318 1.00 92.12 80 HIS A O 1
ATOM 679 N N . LYS A 1 81 ? 0.019 5.000 -1.301 1.00 90.50 81 LYS A N 1
ATOM 680 C CA . LYS A 1 81 ? 1.165 5.178 -0.400 1.00 90.50 81 LYS A CA 1
ATOM 681 C C . LYS A 1 81 ? 1.869 6.499 -0.696 1.00 90.50 81 LYS A C 1
ATOM 683 O O . LYS A 1 81 ? 2.184 6.834 -1.832 1.00 90.50 81 LYS A O 1
ATOM 688 N N . THR A 1 82 ? 2.154 7.241 0.358 1.00 88.19 82 THR A N 1
ATOM 689 C CA . THR A 1 82 ? 2.966 8.457 0.340 1.00 88.19 82 THR A CA 1
ATOM 690 C C . THR A 1 82 ? 4.443 8.115 0.538 1.00 88.19 82 THR A C 1
ATOM 692 O O . THR A 1 82 ? 4.797 7.032 1.009 1.00 88.19 82 THR A O 1
ATOM 695 N N . LYS A 1 83 ? 5.326 9.084 0.269 1.00 82.00 83 LYS A N 1
ATOM 696 C CA . LYS A 1 83 ? 6.777 8.954 0.508 1.00 82.00 83 LYS A CA 1
ATOM 697 C C . LYS A 1 83 ? 7.127 8.686 1.982 1.00 82.00 83 LYS A C 1
ATOM 699 O O . LYS A 1 83 ? 8.187 8.148 2.262 1.00 82.00 83 LYS A O 1
ATOM 704 N N . MET A 1 84 ? 6.222 9.000 2.913 1.00 79.19 84 MET A N 1
ATOM 705 C CA . MET A 1 84 ? 6.373 8.742 4.353 1.00 79.19 84 MET A CA 1
ATOM 706 C C . MET A 1 84 ? 5.834 7.367 4.789 1.00 79.19 84 MET A C 1
ATOM 708 O O . MET A 1 84 ? 5.564 7.167 5.969 1.00 79.19 84 MET A O 1
ATOM 712 N N . ALA A 1 85 ? 5.609 6.444 3.849 1.00 80.50 85 ALA A N 1
ATOM 713 C CA . ALA A 1 85 ? 5.057 5.108 4.093 1.00 80.50 85 ALA A CA 1
ATOM 714 C C . ALA A 1 85 ? 3.654 5.066 4.746 1.00 80.50 85 ALA A C 1
ATOM 716 O O . ALA A 1 85 ? 3.228 4.024 5.234 1.00 80.50 85 ALA A O 1
ATOM 717 N N . ARG A 1 86 ? 2.903 6.172 4.686 1.00 87.12 86 ARG A N 1
ATOM 718 C CA . ARG A 1 86 ? 1.486 6.284 5.097 1.00 87.12 86 ARG A CA 1
ATOM 719 C C . ARG A 1 86 ? 0.577 6.375 3.882 1.00 87.12 86 ARG A C 1
ATOM 721 O O . ARG A 1 86 ? 1.087 6.638 2.795 1.00 87.12 86 ARG A O 1
ATOM 728 N N . TYR A 1 87 ? -0.736 6.240 4.038 1.00 93.69 87 TYR A N 1
ATOM 729 C CA . TYR A 1 87 ? -1.647 6.538 2.932 1.00 93.69 87 TYR A CA 1
ATOM 730 C C . TYR A 1 87 ? -1.988 8.020 2.836 1.00 93.69 87 TYR A C 1
ATOM 732 O O . TYR A 1 87 ? -1.868 8.766 3.805 1.00 93.69 87 TYR A O 1
ATOM 740 N N . GLN A 1 88 ? -2.424 8.426 1.647 1.00 95.00 88 GLN A N 1
ATOM 741 C CA . GLN A 1 88 ? -3.115 9.692 1.438 1.00 95.00 88 GLN A CA 1
ATOM 742 C C . GLN A 1 88 ? -4.355 9.772 2.345 1.00 95.00 88 GLN A C 1
ATOM 744 O O . GLN A 1 88 ? -5.044 8.773 2.564 1.00 95.00 88 GLN A O 1
ATOM 749 N N . GLU A 1 89 ? -4.621 10.960 2.874 1.00 96.12 89 GLU A N 1
ATOM 750 C CA . GLU A 1 89 ? -5.779 11.243 3.725 1.00 96.12 89 GLU A CA 1
ATOM 751 C C . GLU A 1 89 ? -7.057 11.361 2.885 1.00 96.12 89 GLU A C 1
ATOM 753 O O . GLU A 1 89 ? -7.015 11.839 1.749 1.00 96.12 89 GLU A O 1
ATOM 758 N N . ASN A 1 90 ? -8.195 10.965 3.461 1.00 97.00 90 ASN A N 1
ATOM 759 C CA . ASN A 1 90 ? -9.534 11.109 2.876 1.00 97.00 90 ASN A CA 1
ATOM 760 C C . ASN A 1 90 ? -9.688 10.489 1.474 1.00 97.00 90 ASN A C 1
ATOM 762 O O . ASN A 1 90 ? -10.410 11.012 0.620 1.00 97.00 90 ASN A O 1
ATOM 766 N N . VAL A 1 91 ? -9.011 9.370 1.214 1.00 96.69 91 VAL A N 1
ATOM 767 C CA . VAL A 1 91 ? -9.186 8.615 -0.027 1.00 96.69 91 VAL A CA 1
ATOM 768 C C . VAL A 1 91 ? -10.519 7.884 0.026 1.00 96.69 91 VAL A C 1
ATOM 770 O O . VAL A 1 91 ? -10.858 7.260 1.025 1.00 96.69 91 VAL A O 1
ATOM 773 N N . SER A 1 92 ? -11.249 7.907 -1.083 1.00 96.94 92 SER A N 1
ATOM 774 C CA . SER A 1 92 ? -12.352 6.991 -1.354 1.00 96.94 92 SER A CA 1
ATOM 775 C C . SER A 1 92 ? -12.241 6.576 -2.808 1.00 96.94 92 SER A C 1
ATOM 777 O O . SER A 1 92 ? -12.572 7.346 -3.708 1.00 96.94 92 SER A O 1
ATOM 779 N N . ASP A 1 93 ? -11.703 5.383 -3.029 1.00 94.94 93 ASP A N 1
ATOM 780 C CA . ASP A 1 93 ? -11.418 4.882 -4.365 1.00 94.94 93 ASP A CA 1
ATOM 781 C C . ASP A 1 93 ? -11.876 3.431 -4.511 1.00 94.94 93 ASP A C 1
ATOM 783 O O . ASP A 1 93 ? -11.986 2.671 -3.540 1.00 94.94 93 ASP A O 1
ATOM 787 N N . ILE A 1 94 ? -12.161 3.047 -5.747 1.00 93.12 94 ILE A N 1
ATOM 788 C CA . ILE A 1 94 ? -12.427 1.671 -6.129 1.00 93.12 94 ILE A CA 1
ATOM 789 C C . ILE A 1 94 ? -11.406 1.323 -7.192 1.00 93.12 94 ILE A C 1
ATOM 791 O O . ILE A 1 94 ? -11.457 1.824 -8.313 1.00 93.12 94 ILE A O 1
ATOM 795 N N . ILE A 1 95 ? -10.486 0.436 -6.836 1.00 88.31 95 ILE A N 1
ATOM 796 C CA . ILE A 1 95 ? -9.495 -0.049 -7.784 1.00 88.31 95 ILE A CA 1
ATOM 797 C C . ILE A 1 95 ? -9.843 -1.452 -8.254 1.00 88.31 95 ILE A C 1
ATOM 799 O O . ILE A 1 95 ? -10.402 -2.267 -7.518 1.00 88.31 95 ILE A O 1
ATOM 803 N N . PHE A 1 96 ? -9.433 -1.740 -9.476 1.00 85.56 96 PHE A N 1
ATOM 804 C CA . PHE A 1 96 ? -9.401 -3.085 -10.008 1.00 85.56 96 PHE A CA 1
ATOM 805 C C . PHE A 1 96 ? -8.019 -3.663 -9.723 1.00 85.56 96 PHE A C 1
ATOM 807 O O . PHE A 1 96 ? -7.021 -3.153 -10.231 1.00 85.56 96 PHE A O 1
ATOM 814 N N . MET A 1 97 ? -7.946 -4.679 -8.867 1.00 79.31 97 MET A N 1
ATOM 815 C CA . MET A 1 97 ? -6.679 -5.349 -8.599 1.00 79.31 97 MET A CA 1
ATOM 816 C C . MET A 1 97 ? -6.462 -6.450 -9.643 1.00 79.31 97 MET A C 1
ATOM 818 O O . MET A 1 97 ? -7.281 -7.375 -9.698 1.00 79.31 97 MET A O 1
ATOM 822 N N . PRO A 1 98 ? -5.391 -6.381 -10.455 1.00 68.56 98 PRO A N 1
ATOM 823 C CA . PRO A 1 98 ? -5.066 -7.440 -11.402 1.00 68.56 98 PRO A CA 1
ATOM 824 C C . PRO A 1 98 ? -4.703 -8.751 -10.682 1.00 68.56 98 PRO A C 1
ATOM 826 O O . PRO A 1 98 ? -4.388 -8.766 -9.493 1.00 68.56 98 PRO A O 1
ATOM 829 N N . HIS A 1 99 ? -4.777 -9.871 -11.404 1.00 66.50 99 HIS A N 1
ATOM 830 C CA . HIS A 1 99 ? -4.376 -11.193 -10.907 1.00 66.50 99 HIS A CA 1
ATOM 831 C C . HIS A 1 99 ? -2.866 -11.309 -10.785 1.00 66.50 99 HIS A C 1
ATOM 833 O O . HIS A 1 99 ? -2.130 -10.709 -11.563 1.00 66.50 99 HIS A O 1
ATOM 839 N N . GLY A 1 100 ? -2.404 -12.165 -9.882 1.00 58.59 100 GLY A N 1
ATOM 840 C CA . GLY A 1 100 ? -0.987 -12.483 -9.799 1.00 58.59 100 GLY A CA 1
ATOM 841 C C . GLY A 1 100 ? -0.682 -13.306 -8.573 1.00 58.59 100 GLY A C 1
ATOM 842 O O . GLY A 1 100 ? -0.484 -14.501 -8.688 1.00 58.59 100 GLY A O 1
ATOM 843 N N . ASP A 1 101 ? -0.722 -12.692 -7.397 1.00 60.59 101 ASP A N 1
ATOM 844 C CA . ASP A 1 101 ? -0.034 -13.247 -6.228 1.00 60.59 101 ASP A CA 1
ATOM 845 C C . ASP A 1 101 ? -0.573 -14.601 -5.769 1.00 60.59 101 ASP A C 1
ATOM 847 O O . ASP A 1 101 ? 0.201 -15.528 -5.601 1.00 60.59 101 ASP A O 1
ATOM 851 N N . ILE A 1 102 ? -1.889 -14.765 -5.607 1.00 60.19 102 ILE A N 1
ATOM 852 C CA . ILE A 1 102 ? -2.445 -16.054 -5.152 1.00 60.19 102 ILE A CA 1
ATOM 853 C C . ILE A 1 102 ? -2.329 -17.108 -6.257 1.00 60.19 102 ILE A C 1
ATOM 855 O O . ILE A 1 102 ? -1.981 -18.246 -5.985 1.00 60.19 102 ILE A O 1
ATOM 859 N N . PHE A 1 103 ? -2.547 -16.712 -7.511 1.00 60.72 103 PHE A N 1
ATOM 860 C CA . PHE A 1 103 ? -2.395 -17.594 -8.668 1.00 60.72 103 PHE A CA 1
ATOM 861 C C . PHE A 1 103 ? -0.935 -18.024 -8.907 1.00 60.72 103 PHE A C 1
ATOM 863 O O . PHE A 1 103 ? -0.697 -19.102 -9.439 1.00 60.72 103 PHE A O 1
ATOM 870 N N . PHE A 1 104 ? 0.029 -17.174 -8.547 1.00 58.06 104 PHE A N 1
ATOM 871 C CA . PHE A 1 104 ? 1.467 -17.407 -8.664 1.00 58.06 104 PHE A CA 1
ATOM 872 C C . PHE A 1 104 ? 2.025 -18.163 -7.450 1.00 58.06 104 PHE A C 1
ATOM 874 O O . PHE A 1 104 ? 2.935 -18.970 -7.608 1.00 58.06 104 PHE A O 1
ATOM 881 N N . MET A 1 105 ? 1.481 -17.929 -6.249 1.00 59.09 105 MET A N 1
ATOM 882 C CA . MET A 1 105 ? 1.847 -18.655 -5.027 1.00 59.09 105 MET A CA 1
ATOM 883 C C . MET A 1 105 ? 1.192 -20.039 -4.932 1.00 59.09 105 MET A C 1
ATOM 885 O O . MET A 1 105 ? 1.758 -20.926 -4.296 1.00 59.09 105 MET A O 1
ATOM 889 N N . ASP A 1 106 ? 0.037 -20.250 -5.567 1.00 63.94 106 ASP A N 1
ATOM 890 C CA . ASP A 1 106 ? -0.552 -21.577 -5.749 1.00 63.94 106 ASP A CA 1
ATOM 891 C C . ASP A 1 106 ? 0.235 -22.340 -6.828 1.00 63.94 106 ASP A C 1
ATOM 893 O O . ASP A 1 106 ? -0.139 -22.393 -8.001 1.00 63.94 106 ASP A O 1
ATOM 897 N N . TYR A 1 107 ? 1.371 -22.916 -6.417 1.00 55.75 107 TYR A N 1
ATOM 898 C CA . TYR A 1 107 ? 2.290 -23.735 -7.223 1.00 55.75 107 TYR A CA 1
ATOM 899 C C . TYR A 1 107 ? 1.680 -25.072 -7.714 1.00 55.75 107 TYR A C 1
ATOM 901 O O . TYR A 1 107 ? 2.405 -26.023 -8.001 1.00 55.75 107 TYR A O 1
ATOM 909 N N . GLY A 1 108 ? 0.356 -25.149 -7.870 1.00 55.25 108 GLY A N 1
ATOM 910 C CA . GLY A 1 108 ? -0.315 -26.201 -8.628 1.00 55.25 108 GLY A CA 1
ATOM 911 C C . GLY A 1 108 ? -0.828 -27.373 -7.800 1.00 55.25 108 GLY A C 1
ATOM 912 O O . GLY A 1 108 ? -0.535 -28.514 -8.146 1.00 55.25 108 GLY A O 1
ATOM 913 N N . LEU A 1 109 ? -1.625 -27.122 -6.755 1.00 53.97 109 LEU A N 1
ATOM 914 C CA . LEU A 1 109 ? -2.241 -28.209 -5.975 1.00 53.97 109 LEU A CA 1
ATOM 915 C C . LEU A 1 109 ? -3.776 -28.236 -5.992 1.00 53.97 109 LEU A C 1
ATOM 917 O O . LEU A 1 109 ? -4.355 -29.093 -5.329 1.00 53.97 109 LEU A O 1
ATOM 921 N N . ASN A 1 110 ? -4.452 -27.365 -6.753 1.00 61.62 110 ASN A N 1
ATOM 922 C CA . ASN A 1 110 ? -5.913 -27.402 -6.838 1.00 61.62 110 ASN A CA 1
ATOM 923 C C . ASN A 1 110 ? -6.452 -27.207 -8.270 1.00 61.62 110 ASN A C 1
ATOM 925 O O . ASN A 1 110 ? -6.089 -26.256 -8.969 1.00 61.62 110 ASN A O 1
ATOM 929 N N . GLU A 1 111 ? -7.347 -28.100 -8.708 1.00 65.75 111 GLU A N 1
ATOM 930 C CA . GLU A 1 111 ? -8.033 -28.029 -10.013 1.00 65.75 111 GLU A CA 1
ATOM 931 C C . GLU A 1 111 ? -8.933 -26.781 -10.123 1.00 65.75 111 GLU A C 1
ATOM 933 O O . GLU A 1 111 ? -9.223 -26.291 -11.216 1.00 65.75 111 GLU A O 1
ATOM 938 N N . GLU A 1 112 ? -9.286 -26.189 -8.982 1.00 68.56 112 GLU A N 1
ATOM 939 C CA . GLU A 1 112 ? -10.126 -24.999 -8.868 1.00 68.56 112 GLU A CA 1
ATOM 940 C C . GLU A 1 112 ? -9.380 -23.664 -9.051 1.00 68.56 112 GLU A C 1
ATOM 942 O O . GLU A 1 112 ? -9.996 -22.603 -8.962 1.00 68.56 112 GLU A O 1
ATOM 947 N N . ARG A 1 113 ? -8.073 -23.645 -9.364 1.00 63.91 113 ARG A N 1
ATOM 948 C CA . ARG A 1 113 ? -7.287 -22.387 -9.434 1.00 63.91 113 ARG A CA 1
ATOM 949 C C . ARG A 1 113 ? -7.847 -21.339 -10.402 1.00 63.91 113 ARG A C 1
ATOM 951 O O . ARG A 1 113 ? -7.602 -20.142 -10.255 1.00 63.91 113 ARG A O 1
ATOM 958 N N . ASN A 1 114 ? -8.574 -21.780 -11.430 1.00 65.06 114 ASN A N 1
ATOM 959 C CA . ASN A 1 114 ? -9.236 -20.885 -12.377 1.00 65.06 114 ASN A CA 1
ATOM 960 C C . ASN A 1 114 ? -10.377 -20.082 -11.727 1.00 65.06 114 ASN A C 1
ATOM 962 O O . ASN A 1 114 ? -10.645 -18.980 -12.194 1.00 65.06 114 ASN A O 1
ATOM 966 N N . LEU A 1 115 ? -10.971 -20.570 -10.631 1.00 63.09 115 LEU A N 1
ATOM 967 C CA . LEU A 1 115 ? -11.961 -19.847 -9.822 1.00 63.09 115 LEU A CA 1
ATOM 968 C C . LEU A 1 115 ? -11.338 -18.663 -9.058 1.00 63.09 115 LEU A C 1
ATOM 970 O O . LEU A 1 115 ? -12.030 -17.722 -8.693 1.00 63.09 115 LEU A O 1
ATOM 974 N N . ILE A 1 116 ? -10.016 -18.667 -8.849 1.00 62.28 116 ILE A N 1
ATOM 975 C CA . ILE A 1 116 ? -9.279 -17.609 -8.130 1.00 62.28 116 ILE A CA 1
ATOM 976 C C . ILE A 1 116 ? -8.876 -16.456 -9.082 1.00 62.28 116 ILE A C 1
ATOM 978 O O . ILE A 1 116 ? -8.379 -15.411 -8.658 1.00 62.28 116 ILE A O 1
ATOM 982 N N . LYS A 1 117 ? -9.106 -16.611 -10.395 1.00 59.41 117 LYS A N 1
ATOM 983 C CA . LYS A 1 117 ? -8.771 -15.626 -11.440 1.00 59.41 117 LYS A CA 1
ATOM 984 C C . LYS A 1 117 ? -9.816 -14.520 -11.620 1.00 59.41 117 LYS A C 1
ATOM 986 O O . LYS A 1 117 ? -9.818 -13.871 -12.662 1.00 59.41 117 LYS A O 1
ATOM 991 N N . GLU A 1 118 ? -10.718 -14.302 -10.670 1.00 59.00 118 GLU A N 1
ATOM 992 C CA . GLU A 1 118 ? -11.735 -13.261 -10.830 1.00 59.00 118 GLU A CA 1
ATOM 993 C C . GLU A 1 118 ? -11.224 -11.898 -10.378 1.00 59.00 118 GLU A C 1
ATOM 995 O O . GLU A 1 118 ? -10.801 -11.759 -9.219 1.00 59.00 118 GLU A O 1
ATOM 1000 N N . PRO A 1 119 ? -11.197 -10.888 -11.269 1.00 60.91 119 PRO A N 1
ATOM 1001 C CA . PRO A 1 119 ? -10.689 -9.580 -10.912 1.00 60.91 119 PRO A CA 1
ATOM 1002 C C . PRO A 1 119 ? -11.432 -9.019 -9.724 1.00 60.91 119 PRO A C 1
ATOM 1004 O O . PRO A 1 119 ? -12.661 -8.949 -9.710 1.00 60.91 119 PRO A O 1
ATOM 1007 N N . ARG A 1 120 ? -10.676 -8.606 -8.711 1.00 78.88 120 ARG A N 1
ATOM 1008 C CA . ARG A 1 120 ? -11.278 -8.150 -7.468 1.00 78.88 120 ARG A CA 1
ATOM 1009 C C . ARG A 1 120 ? -11.312 -6.638 -7.428 1.00 78.88 120 ARG A C 1
ATOM 1011 O O . ARG A 1 120 ? -10.290 -5.955 -7.522 1.00 78.88 120 ARG A O 1
ATOM 1018 N N . MET A 1 121 ? -12.519 -6.129 -7.241 1.00 86.50 121 MET A N 1
ATOM 1019 C CA . MET A 1 121 ? -12.745 -4.725 -6.954 1.00 86.50 121 MET A CA 1
ATOM 1020 C C . MET A 1 121 ? -12.405 -4.467 -5.490 1.00 86.50 121 MET A C 1
ATOM 1022 O O . MET A 1 121 ? -13.062 -4.970 -4.576 1.00 86.50 121 MET A O 1
ATOM 1026 N N . GLN A 1 122 ? -11.367 -3.673 -5.250 1.00 90.94 122 GLN A N 1
ATOM 1027 C CA . GLN A 1 122 ? -10.994 -3.235 -3.914 1.00 90.94 122 GLN A CA 1
ATOM 1028 C C . GLN A 1 122 ? -11.509 -1.815 -3.698 1.00 90.94 122 GLN A C 1
ATOM 1030 O O . GLN A 1 122 ? -10.879 -0.840 -4.099 1.00 90.94 122 GLN A O 1
ATOM 1035 N N . LYS A 1 123 ? -12.638 -1.695 -2.992 1.00 95.12 123 LYS A N 1
ATOM 1036 C CA . LYS A 1 123 ? -12.987 -0.436 -2.319 1.00 95.12 123 LYS A CA 1
ATOM 1037 C C . LYS A 1 123 ? -11.934 -0.128 -1.252 1.00 95.12 123 LYS A C 1
ATOM 1039 O O . LYS A 1 123 ? -11.699 -0.972 -0.381 1.00 95.12 123 LYS A O 1
ATOM 1044 N N . PHE A 1 124 ? -11.320 1.045 -1.320 1.00 95.94 124 PHE A N 1
ATOM 1045 C CA . PHE A 1 124 ? -10.266 1.505 -0.423 1.00 95.94 124 PHE A CA 1
ATOM 1046 C C . PHE A 1 124 ? -10.637 2.886 0.109 1.00 95.94 124 PHE A C 1
ATOM 1048 O O . PHE A 1 124 ? -10.829 3.820 -0.668 1.00 95.94 124 PHE A O 1
ATOM 1055 N N . ILE A 1 125 ? -10.774 2.994 1.430 1.00 97.50 125 ILE A N 1
ATOM 1056 C CA . ILE A 1 125 ? -11.099 4.252 2.099 1.00 97.50 125 ILE A CA 1
ATOM 1057 C C . ILE A 1 125 ? -10.042 4.543 3.154 1.00 97.50 125 ILE A C 1
ATOM 1059 O O . ILE A 1 125 ? -9.604 3.621 3.848 1.00 97.50 125 ILE A O 1
ATOM 1063 N N . THR A 1 126 ? -9.657 5.811 3.274 1.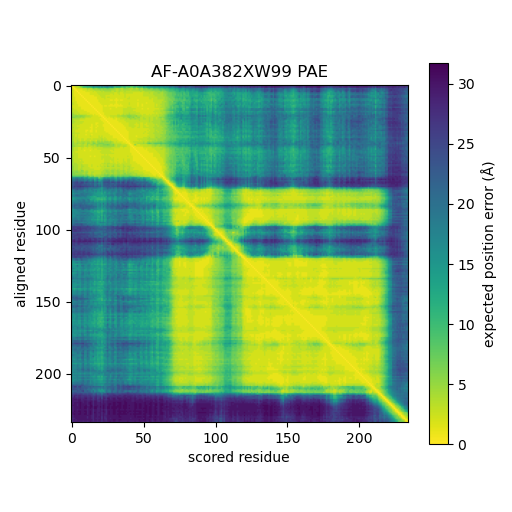00 97.56 126 THR A N 1
ATOM 1064 C CA . THR A 1 126 ? -8.873 6.321 4.399 1.00 97.56 126 THR A CA 1
ATOM 1065 C C . THR A 1 126 ? -9.575 7.492 5.070 1.00 97.56 126 THR A C 1
ATOM 1067 O O . THR A 1 126 ? -10.309 8.247 4.434 1.00 97.56 126 THR A O 1
ATOM 1070 N N . ASP A 1 127 ? -9.335 7.641 6.366 1.00 97.12 127 ASP A N 1
ATOM 1071 C CA . ASP A 1 127 ? -9.784 8.779 7.157 1.00 97.12 127 ASP A CA 1
ATOM 1072 C C . ASP A 1 127 ? -8.865 10.001 6.968 1.00 97.12 127 ASP A C 1
ATOM 1074 O O . ASP A 1 127 ? -7.908 9.997 6.182 1.00 97.12 127 ASP A O 1
ATOM 1078 N N . SER A 1 128 ? -9.139 11.059 7.732 1.00 95.94 128 SER A N 1
ATOM 1079 C CA . SER A 1 128 ? -8.343 12.289 7.765 1.00 95.94 128 SER A CA 1
ATOM 1080 C C . SER A 1 128 ? -6.924 12.105 8.303 1.00 95.94 128 SER A C 1
ATOM 1082 O O . SER A 1 128 ? -6.151 13.053 8.298 1.00 95.94 128 SER A O 1
ATOM 1084 N N . TYR A 1 129 ? -6.569 10.915 8.787 1.00 95.44 129 TYR A N 1
ATOM 1085 C CA . TYR A 1 129 ? -5.226 10.577 9.246 1.00 95.44 129 TYR A CA 1
ATOM 1086 C C . TYR A 1 129 ? -4.486 9.665 8.269 1.00 95.44 129 TYR A C 1
ATOM 1088 O O . TYR A 1 129 ? -3.351 9.278 8.550 1.00 95.44 129 TYR A O 1
ATOM 1096 N N . GLY A 1 130 ? -5.111 9.313 7.140 1.00 95.31 130 GLY A N 1
ATOM 1097 C CA . GLY A 1 130 ? -4.551 8.383 6.169 1.00 95.31 130 GLY A CA 1
ATOM 1098 C C . GLY A 1 130 ? -4.613 6.933 6.649 1.00 95.31 130 GLY A C 1
ATOM 1099 O O . GLY A 1 130 ? -3.866 6.097 6.148 1.00 95.31 130 GLY A O 1
ATOM 1100 N N . ILE A 1 131 ? -5.474 6.606 7.613 1.00 96.31 131 ILE A N 1
ATOM 1101 C CA . ILE A 1 131 ? -5.654 5.246 8.136 1.00 96.31 131 ILE A CA 1
ATOM 1102 C C . ILE A 1 131 ? -6.937 4.664 7.556 1.00 96.31 131 ILE A C 1
ATOM 1104 O O . ILE A 1 131 ? -7.879 5.393 7.262 1.00 96.31 131 ILE A O 1
ATOM 1108 N N . ARG A 1 132 ? -6.990 3.347 7.337 1.00 96.44 132 ARG A N 1
ATOM 1109 C CA . ARG A 1 132 ? -8.120 2.688 6.664 1.00 96.44 132 ARG A CA 1
ATOM 1110 C C . ARG A 1 132 ? -9.365 2.541 7.543 1.00 96.44 132 ARG A C 1
ATOM 1112 O O . ARG A 1 132 ? -9.817 1.428 7.797 1.00 96.44 132 ARG A O 1
ATOM 1119 N N . ASN A 1 133 ? -9.941 3.661 7.957 1.00 97.69 133 ASN A N 1
ATOM 1120 C CA . ASN A 1 133 ? -11.188 3.738 8.704 1.00 97.69 133 ASN A CA 1
ATOM 1121 C C . ASN A 1 133 ? -12.274 4.403 7.845 1.00 97.69 133 ASN A C 1
ATOM 1123 O O . ASN A 1 133 ? -12.044 5.458 7.264 1.00 97.69 133 ASN A O 1
ATOM 1127 N N . ASP A 1 134 ? -13.457 3.791 7.763 1.00 95.56 134 ASP A N 1
ATOM 1128 C CA . ASP A 1 134 ? -14.618 4.337 7.040 1.00 95.56 134 ASP A CA 1
ATOM 1129 C C . ASP A 1 134 ? -15.864 4.483 7.922 1.00 95.56 134 ASP A C 1
ATOM 1131 O O . ASP A 1 134 ? -16.609 5.447 7.772 1.00 95.56 134 ASP A O 1
ATOM 1135 N N . LYS A 1 135 ? -16.099 3.544 8.848 1.00 93.19 135 LYS A N 1
ATOM 1136 C CA . LYS A 1 135 ? -17.301 3.543 9.703 1.00 93.19 135 LYS A CA 1
ATOM 1137 C C . LYS A 1 135 ? -17.103 4.217 11.058 1.00 93.19 135 LYS A C 1
ATOM 1139 O O . LYS A 1 135 ? -18.022 4.845 11.571 1.00 93.19 135 LYS A O 1
ATOM 1144 N N . THR A 1 136 ? -15.934 4.028 11.666 1.00 97.38 136 THR A N 1
ATOM 1145 C CA . THR A 1 136 ? -15.638 4.467 13.036 1.00 97.38 136 THR A CA 1
ATOM 1146 C C . THR A 1 136 ? -14.402 5.348 13.028 1.00 97.38 136 THR A C 1
ATOM 1148 O O . THR A 1 136 ? -13.355 4.939 12.531 1.00 97.38 136 THR A O 1
ATOM 1151 N N . LYS A 1 137 ? -14.529 6.547 13.597 1.00 97.12 137 LYS A N 1
ATOM 1152 C CA . LYS A 1 137 ? -13.404 7.446 13.848 1.00 97.12 137 LYS A CA 1
ATOM 1153 C C . LYS A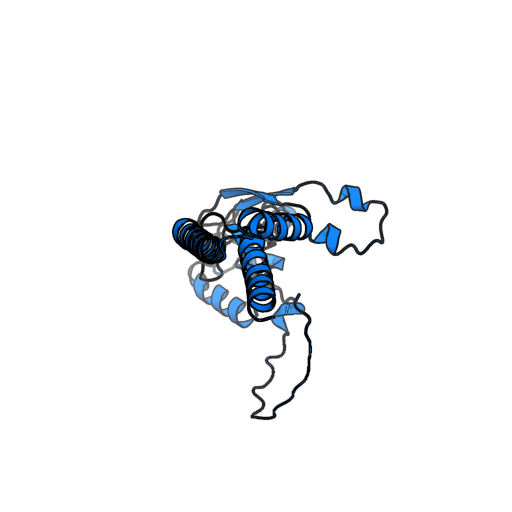 1 137 ? -12.605 6.971 15.063 1.00 97.12 137 LYS A C 1
ATOM 1155 O O . LYS A 1 137 ? -13.164 6.336 15.955 1.00 97.12 137 LYS A O 1
ATOM 1160 N N . ILE A 1 138 ? -11.317 7.295 15.113 1.00 97.50 138 ILE A N 1
ATOM 1161 C CA . ILE A 1 138 ? -10.410 6.874 16.197 1.00 97.50 138 ILE A CA 1
ATOM 1162 C C . ILE A 1 138 ? -10.900 7.405 17.554 1.00 97.50 138 ILE A C 1
ATOM 1164 O O . ILE A 1 138 ? -10.848 6.702 18.561 1.00 97.50 138 ILE A O 1
ATOM 1168 N N . GLU A 1 139 ? -11.437 8.620 17.553 1.00 97.38 139 GLU A N 1
ATOM 1169 C CA . GLU A 1 139 ? -11.944 9.353 18.713 1.00 97.38 139 GLU A CA 1
ATOM 1170 C C . GLU A 1 139 ? -13.191 8.707 19.324 1.00 97.38 139 GLU A C 1
ATOM 1172 O O . GLU A 1 139 ? -13.410 8.770 20.533 1.00 97.38 139 GLU A O 1
ATOM 1177 N N . ASP A 1 140 ? -13.988 8.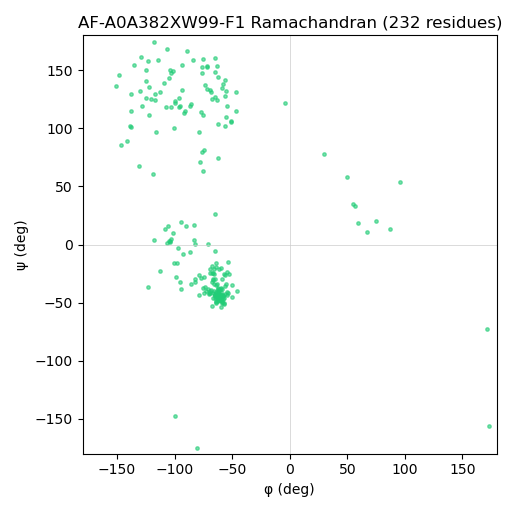040 18.488 1.00 97.56 140 ASP A N 1
ATOM 1178 C CA . ASP A 1 140 ? -15.241 7.393 18.876 1.00 97.56 140 ASP A CA 1
ATOM 1179 C C . ASP A 1 140 ? -15.074 5.892 19.156 1.00 97.56 140 ASP A C 1
ATOM 1181 O O . ASP A 1 140 ? -16.046 5.215 19.508 1.00 97.56 140 ASP A O 1
ATOM 1185 N N . ALA A 1 141 ? -13.872 5.346 18.958 1.00 98.25 141 ALA A N 1
ATOM 1186 C CA . ALA A 1 141 ? -13.633 3.914 19.000 1.00 98.25 141 ALA A CA 1
ATOM 1187 C C . ALA A 1 141 ? -13.717 3.355 20.432 1.00 98.25 141 ALA A C 1
ATOM 1189 O O . ALA A 1 141 ? -13.124 3.867 21.387 1.00 98.25 141 ALA A O 1
ATOM 1190 N N . GLU A 1 142 ? -14.435 2.243 20.581 1.00 98.56 142 GLU A N 1
ATOM 1191 C CA . GLU A 1 142 ? -14.395 1.413 21.785 1.00 98.56 142 GLU A CA 1
ATOM 1192 C C . GLU A 1 142 ? -13.200 0.459 21.756 1.00 98.56 142 GLU A C 1
ATOM 1194 O O . GLU A 1 142 ? -12.631 0.135 22.800 1.00 98.56 142 GLU A O 1
ATOM 1199 N N . ILE A 1 143 ? -12.818 0.027 20.554 1.00 98.69 143 ILE A N 1
ATOM 1200 C CA . ILE A 1 143 ? -11.718 -0.897 20.297 1.00 98.69 143 ILE A CA 1
ATOM 1201 C C . ILE A 1 143 ? -10.814 -0.301 19.218 1.00 98.69 143 ILE A C 1
ATOM 1203 O O . ILE A 1 143 ? -11.292 0.120 18.164 1.00 98.69 143 ILE A O 1
ATOM 1207 N N . ILE A 1 144 ? -9.505 -0.312 19.460 1.00 98.56 144 ILE A N 1
ATOM 1208 C CA . ILE A 1 144 ? -8.486 0.086 18.489 1.00 98.56 144 ILE A CA 1
ATOM 1209 C C . ILE A 1 144 ? -7.612 -1.119 18.173 1.00 98.56 144 ILE A C 1
ATOM 1211 O O . ILE A 1 144 ? -7.026 -1.723 19.071 1.00 98.56 144 ILE A O 1
ATOM 1215 N N . LEU A 1 145 ? -7.519 -1.455 16.889 1.00 98.50 145 LEU A N 1
ATOM 1216 C CA . LEU A 1 145 ? -6.644 -2.509 16.387 1.00 98.50 145 LEU A CA 1
ATOM 1217 C C . LEU A 1 145 ? -5.337 -1.896 15.887 1.00 98.50 145 LEU A C 1
ATOM 1219 O O . LEU A 1 145 ? -5.354 -1.008 15.031 1.00 98.50 145 LEU A O 1
ATOM 1223 N N . VAL A 1 146 ? -4.216 -2.396 16.397 1.00 97.88 146 VAL A N 1
ATOM 1224 C CA . VAL A 1 146 ? -2.862 -1.971 16.028 1.00 97.88 146 VAL A CA 1
ATOM 1225 C C . VAL A 1 146 ? -2.090 -3.179 15.522 1.00 97.88 146 VAL A C 1
ATOM 1227 O O . VAL A 1 146 ? -2.143 -4.244 16.127 1.00 97.88 146 VAL A O 1
ATOM 1230 N N . GLY A 1 147 ? -1.364 -3.014 14.429 1.00 94.88 147 GLY A N 1
ATOM 1231 C CA . GLY A 1 147 ? -0.498 -4.032 13.864 1.00 94.88 147 GLY A CA 1
ATOM 1232 C C . GLY A 1 147 ? 0.046 -3.572 12.522 1.00 94.88 147 GLY A C 1
ATOM 1233 O O . GLY A 1 147 ? 0.116 -2.374 12.228 1.00 94.88 147 GLY A O 1
ATOM 1234 N N . ASP A 1 148 ? 0.413 -4.538 11.699 1.00 91.81 148 ASP A N 1
ATOM 1235 C CA . ASP A 1 148 ? 1.047 -4.325 10.410 1.00 91.81 148 ASP A CA 1
ATOM 1236 C C . ASP A 1 148 ? 0.057 -4.438 9.231 1.00 91.81 148 ASP A C 1
ATOM 1238 O O . ASP A 1 148 ? -1.138 -4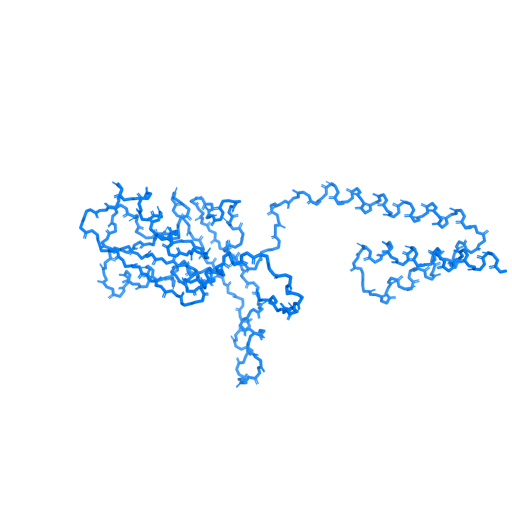.129 9.313 1.00 91.81 148 ASP A O 1
ATOM 1242 N N . SER A 1 149 ? 0.576 -4.929 8.103 1.00 91.50 149 SER A N 1
ATOM 1243 C CA . SER A 1 149 ? -0.165 -5.251 6.894 1.00 91.50 149 SER A CA 1
ATOM 1244 C C . SER A 1 149 ? -1.371 -6.178 7.095 1.00 91.50 149 SER A C 1
ATOM 1246 O O . SER A 1 149 ? -2.307 -6.073 6.294 1.00 91.50 149 SER A O 1
ATOM 1248 N N . PHE A 1 150 ? -1.405 -7.016 8.141 1.00 92.00 150 PHE A N 1
ATOM 1249 C CA . PHE A 1 150 ? -2.548 -7.883 8.445 1.00 92.00 150 PHE A CA 1
ATOM 1250 C C . PHE A 1 150 ? -3.718 -7.098 9.037 1.00 92.00 150 PHE A C 1
ATOM 1252 O O . PHE A 1 150 ? -4.856 -7.290 8.606 1.00 92.00 150 PHE A O 1
ATOM 1259 N N . ILE A 1 151 ? -3.451 -6.154 9.945 1.00 95.94 151 ILE A N 1
ATOM 1260 C CA . ILE A 1 151 ? -4.491 -5.270 10.491 1.00 95.94 151 ILE A CA 1
ATOM 1261 C C . ILE A 1 151 ? -4.930 -4.235 9.455 1.00 95.94 151 ILE A C 1
ATOM 1263 O O . ILE A 1 151 ? -6.125 -3.996 9.285 1.00 95.94 151 ILE A O 1
ATOM 1267 N N . THR A 1 152 ? -3.991 -3.679 8.685 1.00 94.19 152 THR A N 1
ATOM 1268 C CA . THR A 1 152 ? -4.311 -2.785 7.560 1.00 94.19 152 THR A CA 1
ATOM 1269 C C . THR A 1 152 ? -5.037 -3.499 6.409 1.00 94.19 152 THR A C 1
ATOM 1271 O O . THR A 1 152 ? -5.715 -2.855 5.600 1.00 94.19 152 THR A O 1
ATOM 1274 N N . ALA A 1 153 ? -4.862 -4.818 6.294 1.00 93.19 153 ALA A N 1
ATOM 1275 C CA . ALA A 1 153 ? -5.431 -5.681 5.266 1.00 93.19 153 ALA A CA 1
ATOM 1276 C C . ALA A 1 153 ? -5.201 -5.144 3.836 1.00 93.19 153 ALA A C 1
ATOM 1278 O O . ALA A 1 153 ? -6.141 -4.877 3.081 1.00 93.19 153 ALA A O 1
ATOM 1279 N N . THR A 1 154 ? -3.929 -4.950 3.466 1.00 87.56 154 THR A N 1
ATOM 1280 C CA . THR A 1 154 ? -3.467 -4.213 2.261 1.00 87.56 154 THR A CA 1
ATOM 1281 C C . THR A 1 154 ? -4.050 -4.701 0.928 1.00 87.56 154 THR A C 1
ATOM 1283 O O . THR A 1 154 ? -4.148 -3.923 -0.021 1.00 87.56 154 THR A O 1
ATOM 1286 N N . GLY A 1 155 ? -4.495 -5.957 0.853 1.00 85.56 155 GLY A N 1
ATOM 1287 C CA . GLY A 1 155 ? -5.162 -6.534 -0.316 1.00 85.56 155 GLY A CA 1
ATOM 1288 C C . GLY A 1 155 ? -6.673 -6.719 -0.180 1.00 85.56 155 GLY A C 1
ATOM 1289 O O . GLY A 1 155 ? -7.273 -7.302 -1.066 1.00 85.56 155 GLY A O 1
ATOM 1290 N N . ILE A 1 156 ? -7.314 -6.310 0.910 1.00 89.62 156 ILE A N 1
ATOM 1291 C CA . ILE A 1 156 ? -8.730 -6.613 1.165 1.00 89.62 156 ILE A CA 1
ATOM 1292 C C . ILE A 1 156 ? -9.592 -5.369 0.929 1.00 89.62 156 ILE A C 1
ATOM 1294 O O . ILE A 1 156 ? -9.167 -4.236 1.198 1.00 89.62 156 ILE A O 1
ATOM 1298 N N . THR A 1 157 ? -10.799 -5.563 0.383 1.00 93.19 157 THR A N 1
ATOM 1299 C CA . THR A 1 157 ? -11.781 -4.478 0.232 1.00 93.19 157 THR A CA 1
ATOM 1300 C C . THR A 1 157 ? -12.239 -3.972 1.596 1.00 93.19 157 THR A C 1
ATOM 1302 O O . THR A 1 157 ? -12.320 -4.741 2.550 1.00 93.19 157 THR A O 1
ATOM 1305 N N . GLN A 1 158 ? -12.563 -2.681 1.683 1.00 95.94 158 GLN A N 1
ATOM 1306 C CA . GLN A 1 158 ? -12.934 -1.986 2.913 1.00 95.94 158 GLN A CA 1
ATOM 1307 C C . GLN A 1 158 ? -13.944 -2.761 3.768 1.00 95.94 158 GLN A C 1
ATOM 1309 O O . GLN A 1 158 ? -13.780 -2.832 4.977 1.00 95.94 158 GLN A O 1
ATOM 1314 N N . LYS A 1 159 ? -14.946 -3.411 3.160 1.00 95.50 159 LYS A N 1
ATOM 1315 C CA . LYS A 1 159 ? -15.956 -4.198 3.892 1.00 95.50 159 LYS A CA 1
ATOM 1316 C C . LYS A 1 159 ? -15.347 -5.292 4.782 1.00 95.50 159 LYS A C 1
ATOM 1318 O O . LYS A 1 159 ? -15.878 -5.556 5.851 1.00 95.50 159 LYS A O 1
ATOM 1323 N N . HIS A 1 160 ? -14.255 -5.910 4.343 1.00 95.44 160 HIS A N 1
ATOM 1324 C CA . HIS A 1 160 ? -13.702 -7.127 4.939 1.00 95.44 160 HIS A CA 1
ATOM 1325 C C . HIS A 1 160 ? -12.393 -6.894 5.704 1.00 95.44 160 HIS A C 1
ATOM 1327 O O . HIS A 1 160 ? -11.691 -7.850 6.023 1.00 95.44 160 HIS A O 1
ATOM 1333 N N . ILE A 1 161 ? -12.037 -5.640 5.997 1.00 96.56 161 ILE A N 1
ATOM 1334 C CA . ILE A 1 161 ? -10.881 -5.368 6.859 1.00 96.56 161 ILE A CA 1
ATOM 1335 C C . ILE A 1 161 ? -11.202 -5.736 8.323 1.00 96.56 161 ILE A C 1
ATOM 1337 O O . ILE A 1 161 ? -12.371 -5.660 8.718 1.00 96.56 161 ILE A O 1
ATOM 1341 N N . PRO A 1 162 ? -10.194 -6.076 9.149 1.00 97.69 162 PRO A N 1
ATOM 1342 C CA . PRO A 1 162 ? -10.403 -6.542 10.520 1.00 97.69 162 PRO A CA 1
ATOM 1343 C C . PRO A 1 162 ? -11.260 -5.624 11.393 1.00 97.69 162 PRO A C 1
ATOM 1345 O O . PRO A 1 162 ? -12.127 -6.118 12.107 1.00 97.69 162 PRO A O 1
ATOM 1348 N N . SER A 1 163 ? -11.078 -4.300 11.315 1.00 97.69 163 SER A N 1
ATOM 1349 C CA . SER A 1 163 ? -11.879 -3.350 12.101 1.00 97.69 163 SER A CA 1
ATOM 1350 C C . SER A 1 163 ? -13.363 -3.418 11.742 1.00 97.69 163 SER A C 1
ATOM 1352 O O . SER A 1 163 ? -14.211 -3.487 12.627 1.00 97.69 163 SER A O 1
ATOM 1354 N N . ASN A 1 164 ? -13.688 -3.488 10.451 1.00 98.19 164 ASN A N 1
ATOM 1355 C CA . ASN A 1 164 ? -15.070 -3.559 9.988 1.00 98.19 164 ASN A CA 1
ATOM 1356 C C . ASN A 1 164 ? -15.736 -4.895 10.306 1.00 98.19 164 ASN A C 1
ATOM 1358 O O . ASN A 1 164 ? -16.888 -4.897 10.737 1.00 98.19 164 ASN A O 1
ATOM 1362 N N . VAL A 1 165 ? -15.016 -6.006 10.135 1.00 98.00 165 VAL A N 1
ATOM 1363 C CA . VAL A 1 165 ? -15.523 -7.338 10.489 1.00 98.00 165 VAL A CA 1
ATOM 1364 C C . VAL A 1 165 ? -15.737 -7.439 11.998 1.00 98.00 165 VAL A C 1
ATOM 1366 O O . VAL A 1 165 ? -16.800 -7.873 12.433 1.00 98.00 165 VAL A O 1
ATOM 1369 N N . LEU A 1 166 ? -14.773 -6.987 12.809 1.00 98.06 166 LEU A N 1
ATOM 1370 C CA . LEU A 1 166 ? -14.905 -7.023 14.264 1.00 98.06 166 LEU A CA 1
ATOM 1371 C C . LEU A 1 166 ? -16.051 -6.128 14.746 1.00 98.06 166 LEU A C 1
ATOM 1373 O O . LEU A 1 166 ? -16.801 -6.524 15.637 1.00 98.06 166 LEU A O 1
ATOM 1377 N N . SER A 1 167 ? -16.211 -4.943 14.153 1.00 98.25 167 SER A N 1
ATOM 1378 C CA . SER A 1 167 ? -17.329 -4.047 14.459 1.00 98.25 167 SER A CA 1
ATOM 1379 C C . SER A 1 167 ? -18.677 -4.712 14.183 1.00 98.25 167 SER A C 1
ATOM 1381 O O . SER A 1 167 ? -19.571 -4.649 15.024 1.00 98.25 167 SER A O 1
ATOM 1383 N N . GLU A 1 168 ? -18.798 -5.419 13.056 1.00 97.81 168 GLU A N 1
ATOM 1384 C CA . GLU A 1 168 ? -20.015 -6.139 12.673 1.00 97.81 168 GLU A CA 1
ATOM 1385 C C . GLU A 1 168 ? -20.352 -7.276 13.646 1.00 97.81 168 GLU A C 1
ATOM 1387 O O . GLU A 1 168 ? -21.475 -7.339 14.140 1.00 97.81 168 GLU A O 1
ATOM 1392 N N . ILE A 1 169 ? -19.387 -8.138 13.980 1.00 97.94 169 ILE A N 1
ATOM 1393 C CA . ILE A 1 169 ? -19.652 -9.304 14.842 1.00 97.94 169 ILE A CA 1
ATOM 1394 C C . ILE A 1 169 ? -19.828 -8.942 16.323 1.00 97.94 169 ILE A C 1
ATOM 1396 O O . ILE A 1 169 ? -20.495 -9.671 17.052 1.00 97.94 169 ILE A O 1
ATOM 1400 N N . SER A 1 170 ? -19.214 -7.851 16.791 1.00 97.31 170 SER A N 1
ATOM 1401 C CA . SER A 1 170 ? -19.251 -7.458 18.209 1.00 97.31 170 SER A CA 1
ATOM 1402 C C . SER A 1 170 ? -20.295 -6.387 18.528 1.00 97.31 170 SER A C 1
ATOM 1404 O O . SER A 1 170 ? -20.587 -6.153 19.701 1.00 97.31 170 SER A O 1
ATOM 1406 N N . GLY A 1 171 ? -20.819 -5.692 17.512 1.00 97.75 171 GLY A N 1
ATOM 1407 C CA . GLY A 1 171 ? -21.653 -4.501 17.690 1.00 97.75 171 GLY A CA 1
ATOM 1408 C C . GLY A 1 171 ? -20.904 -3.299 18.281 1.00 97.75 171 GLY A C 1
ATOM 1409 O O . GLY A 1 171 ? -21.539 -2.327 18.689 1.00 97.75 171 GLY A O 1
ATOM 1410 N N . LYS A 1 172 ? -19.568 -3.357 18.364 1.00 98.31 172 LYS A N 1
ATOM 1411 C CA . LYS A 1 172 ? -18.716 -2.303 18.928 1.00 98.31 172 LYS A CA 1
ATOM 1412 C C . LYS A 1 172 ? -18.216 -1.342 17.861 1.00 98.31 172 LYS A C 1
ATOM 1414 O O . LYS A 1 172 ? -18.045 -1.709 16.696 1.00 98.31 172 LYS A O 1
ATOM 1419 N N . LYS A 1 173 ? -17.909 -0.111 18.271 1.00 98.50 173 LYS A N 1
ATOM 1420 C CA . LYS A 1 173 ? -17.171 0.847 17.437 1.00 98.50 173 LYS A CA 1
ATOM 1421 C C . LYS A 1 173 ? -15.696 0.455 17.393 1.00 98.50 173 LYS A C 1
ATOM 1423 O O . LYS A 1 173 ? -15.003 0.549 18.406 1.00 98.50 173 LYS A O 1
ATOM 1428 N N . VAL A 1 174 ? -15.215 0.018 16.232 1.00 98.69 174 VAL A N 1
ATOM 1429 C CA . VAL A 1 174 ? -13.837 -0.462 16.059 1.00 98.69 174 VAL A CA 1
ATOM 1430 C C . VAL A 1 174 ? -13.115 0.377 15.014 1.00 98.69 174 VAL A C 1
ATOM 1432 O O . VAL A 1 174 ? -13.572 0.470 13.876 1.00 98.69 174 VAL A O 1
ATOM 1435 N N . ALA A 1 175 ? -11.965 0.936 15.384 1.00 98.38 175 ALA A N 1
ATOM 1436 C CA . ALA A 1 175 ? -11.052 1.612 14.465 1.00 98.38 175 ALA A CA 1
ATOM 1437 C C . ALA A 1 175 ? -9.727 0.845 14.350 1.00 98.38 175 ALA A C 1
ATOM 1439 O O . ALA A 1 175 ? -9.352 0.060 15.223 1.00 98.38 175 ALA A O 1
ATOM 1440 N N . SER A 1 176 ? -9.004 1.079 13.262 1.00 97.69 176 SER A N 1
ATOM 1441 C CA . SER A 1 176 ? -7.618 0.658 13.093 1.00 97.69 176 SER A CA 1
ATOM 1442 C C . SER A 1 176 ? -6.682 1.842 13.315 1.00 97.69 176 SER A C 1
ATOM 1444 O O . SER A 1 176 ? -7.020 2.987 13.011 1.00 97.69 176 SER A O 1
ATOM 1446 N N . LEU A 1 177 ? -5.487 1.541 13.812 1.00 96.75 177 LEU A N 1
ATOM 1447 C CA . LEU A 1 177 ? -4.355 2.447 13.900 1.00 96.75 177 LEU A CA 1
ATOM 1448 C C . LEU A 1 177 ? -3.119 1.730 13.337 1.00 96.75 177 LEU A C 1
ATOM 1450 O O . LEU A 1 177 ? -2.235 1.296 14.071 1.00 96.75 177 LEU A O 1
ATOM 1454 N N . SER A 1 178 ? -3.110 1.471 12.026 1.00 94.12 178 SER A N 1
ATOM 1455 C CA . SER A 1 178 ? -2.115 0.591 11.389 1.00 94.12 178 SER A CA 1
ATOM 1456 C C . SER A 1 178 ? -1.790 0.998 9.956 1.00 94.12 178 SER A C 1
ATOM 1458 O O . SER A 1 178 ? -2.676 1.409 9.200 1.00 94.12 178 SER A O 1
ATOM 1460 N N . TYR A 1 179 ? -0.531 0.797 9.565 1.00 90.06 179 TYR A N 1
ATOM 1461 C CA . TYR A 1 179 ? -0.044 0.907 8.189 1.00 90.06 179 TYR A CA 1
ATOM 1462 C C . TYR A 1 179 ? 0.616 -0.408 7.749 1.00 90.06 179 TYR A C 1
ATOM 1464 O O . TYR A 1 179 ? 1.057 -1.218 8.562 1.00 90.06 179 TYR A O 1
ATOM 1472 N N . GLY A 1 180 ? 0.704 -0.629 6.436 1.00 85.75 180 GLY A N 1
ATOM 1473 C CA . GLY A 1 180 ? 1.369 -1.819 5.910 1.00 85.75 180 GLY A CA 1
ATOM 1474 C C . GLY A 1 180 ? 2.874 -1.798 6.183 1.00 85.75 180 GLY A C 1
ATOM 1475 O O . GLY A 1 180 ? 3.547 -0.856 5.764 1.00 85.75 180 GLY A O 1
ATOM 1476 N N . GLY A 1 181 ? 3.381 -2.858 6.820 1.00 84.19 181 GLY A N 1
ATOM 1477 C CA . GLY A 1 181 ? 4.812 -3.070 7.070 1.00 84.19 181 GLY A CA 1
ATOM 1478 C C . GLY A 1 181 ? 5.355 -2.436 8.351 1.00 84.19 181 GLY A C 1
ATOM 1479 O O . GLY A 1 181 ? 6.570 -2.348 8.486 1.00 84.19 181 GLY A O 1
ATOM 1480 N N . LEU A 1 182 ? 4.483 -1.994 9.263 1.00 89.19 182 LEU A N 1
ATOM 1481 C CA . LEU A 1 182 ? 4.906 -1.509 10.577 1.00 89.19 182 LEU A CA 1
ATOM 1482 C C . LEU A 1 182 ? 5.583 -2.615 11.403 1.00 89.19 182 LEU A C 1
ATOM 1484 O O . LEU A 1 182 ? 5.289 -3.789 11.207 1.00 89.19 182 LEU A O 1
ATOM 1488 N N . ASN A 1 183 ? 6.457 -2.232 12.330 1.00 90.25 183 ASN A N 1
ATOM 1489 C CA . ASN A 1 183 ? 7.098 -3.112 13.314 1.00 90.25 183 ASN A CA 1
ATOM 1490 C C . ASN A 1 183 ? 6.726 -2.715 14.766 1.00 90.25 183 ASN A C 1
ATOM 1492 O O . ASN A 1 183 ? 6.115 -1.661 14.971 1.00 90.25 183 ASN A O 1
ATOM 1496 N N . PRO A 1 184 ? 7.134 -3.481 15.800 1.00 91.50 184 PRO A N 1
ATOM 1497 C CA . PRO A 1 184 ? 6.740 -3.236 17.189 1.00 91.50 184 PRO A CA 1
ATOM 1498 C C . PRO A 1 184 ? 7.032 -1.834 17.724 1.00 91.50 184 PRO A C 1
ATOM 1500 O O . PRO A 1 184 ? 6.192 -1.245 18.405 1.00 91.50 184 PRO A O 1
ATOM 1503 N N . ALA A 1 185 ? 8.197 -1.271 17.396 1.00 90.88 185 ALA A N 1
ATOM 1504 C CA . ALA A 1 185 ? 8.549 0.080 17.831 1.00 90.88 185 ALA A CA 1
ATOM 1505 C C . ALA A 1 185 ? 7.649 1.132 17.162 1.00 90.88 185 ALA A C 1
ATOM 1507 O O . ALA A 1 185 ? 7.318 2.161 17.752 1.00 90.88 185 ALA A O 1
ATOM 1508 N N . GLU A 1 186 ? 7.211 0.866 15.932 1.00 92.25 186 GLU A N 1
ATOM 1509 C CA . GLU A 1 186 ? 6.299 1.745 15.210 1.00 92.25 186 GLU A CA 1
ATOM 1510 C C . GLU A 1 186 ? 4.849 1.614 15.698 1.00 92.25 186 GLU A C 1
ATOM 1512 O O . GLU A 1 186 ? 4.120 2.608 15.659 1.00 92.25 186 GLU A O 1
ATOM 1517 N N . TYR A 1 187 ? 4.437 0.447 16.212 1.00 94.44 187 TYR A N 1
ATOM 1518 C CA . TYR A 1 187 ? 3.151 0.285 16.905 1.00 94.44 187 TYR A CA 1
ATOM 1519 C C . TYR A 1 187 ? 3.077 1.197 18.132 1.00 94.44 187 TYR A C 1
ATOM 1521 O O . TYR A 1 187 ? 2.101 1.922 18.319 1.00 94.44 187 TYR A O 1
ATOM 1529 N N . GLU A 1 188 ? 4.127 1.209 18.952 1.00 94.56 188 GLU A N 1
ATOM 1530 C CA . GLU A 1 188 ? 4.197 2.091 20.118 1.00 94.56 188 GLU A CA 1
ATOM 1531 C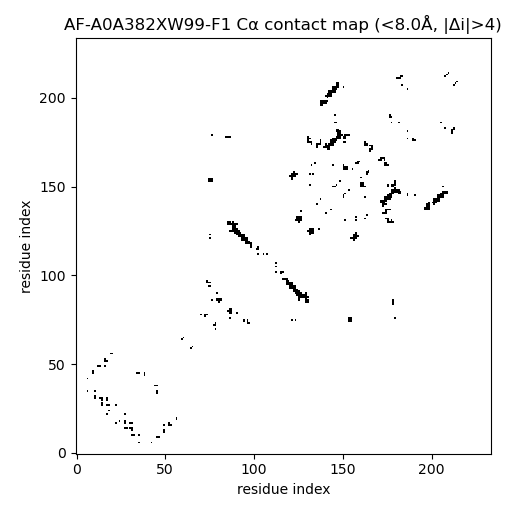 C . GLU A 1 188 ? 4.191 3.567 19.698 1.00 94.56 188 GLU A C 1
ATOM 1533 O O . GLU A 1 188 ? 3.420 4.370 20.229 1.00 94.56 188 GLU A O 1
ATOM 1538 N N . PHE A 1 189 ? 4.997 3.923 18.693 1.00 94.75 189 PHE A N 1
ATOM 1539 C CA . PHE A 1 189 ? 5.049 5.287 18.173 1.00 94.75 189 PHE A CA 1
ATOM 1540 C C . PHE A 1 189 ? 3.681 5.776 17.686 1.00 94.75 189 PHE A C 1
ATOM 1542 O O . PHE A 1 189 ? 3.277 6.896 18.010 1.00 94.75 189 PHE A O 1
ATOM 1549 N N . ILE A 1 190 ? 2.955 4.961 16.912 1.00 94.94 190 ILE A N 1
ATOM 1550 C CA . ILE A 1 190 ? 1.657 5.373 16.378 1.00 94.94 190 ILE A CA 1
ATOM 1551 C C . ILE A 1 190 ? 0.612 5.481 17.492 1.00 94.94 190 ILE A C 1
ATOM 1553 O O . ILE A 1 190 ? -0.121 6.468 17.512 1.00 94.94 190 ILE A O 1
ATOM 1557 N N . ILE A 1 191 ? 0.591 4.559 18.462 1.00 96.81 191 ILE A N 1
ATOM 1558 C CA . ILE A 1 191 ? -0.291 4.660 19.635 1.00 96.81 191 ILE A CA 1
ATOM 1559 C C . ILE A 1 191 ? -0.029 5.974 20.372 1.00 96.81 191 ILE A C 1
ATOM 1561 O O . ILE A 1 191 ? -0.959 6.751 20.582 1.00 96.81 191 ILE A O 1
ATOM 1565 N N . ASN A 1 192 ? 1.234 6.269 20.690 1.00 97.00 192 ASN A N 1
ATOM 1566 C CA . ASN A 1 192 ? 1.616 7.490 21.400 1.00 97.00 192 ASN A CA 1
ATOM 1567 C C . ASN A 1 192 ? 1.248 8.758 20.623 1.00 97.00 192 ASN A C 1
ATOM 1569 O O . ASN A 1 192 ? 0.747 9.718 21.209 1.00 97.00 192 ASN A O 1
ATOM 1573 N N . LYS A 1 193 ? 1.434 8.757 19.297 1.00 95.75 193 LYS A N 1
ATOM 1574 C CA . LYS A 1 193 ? 1.090 9.892 18.430 1.00 95.75 193 LYS A CA 1
ATOM 1575 C C . LYS A 1 193 ? -0.395 10.267 18.512 1.00 95.75 193 LYS A C 1
ATOM 1577 O O . LYS A 1 193 ? -0.714 11.452 18.453 1.00 95.75 193 LYS A O 1
ATOM 1582 N N . TYR A 1 194 ? -1.286 9.283 18.617 1.00 96.69 194 TYR A N 1
ATOM 1583 C CA . TYR A 1 194 ? -2.738 9.502 18.630 1.00 96.69 194 TYR A CA 1
ATOM 1584 C C . TYR A 1 194 ? -3.362 9.368 20.025 1.00 96.69 194 TYR A C 1
ATOM 1586 O O . TYR A 1 194 ? -4.569 9.533 20.174 1.00 96.69 194 TYR A O 1
ATOM 1594 N N . LEU A 1 195 ? -2.558 9.138 21.065 1.00 96.81 195 LEU A N 1
ATOM 1595 C CA . LEU A 1 195 ? -3.038 8.883 22.424 1.00 96.81 195 LEU A CA 1
ATOM 1596 C C . LEU A 1 195 ? -3.961 9.986 22.963 1.00 96.81 195 LEU A C 1
ATOM 1598 O O . LEU A 1 195 ? -4.899 9.693 23.695 1.00 96.81 195 LEU A O 1
ATOM 1602 N N . SER A 1 196 ? -3.725 11.245 22.580 1.00 97.19 196 SER A N 1
ATOM 1603 C CA . SER A 1 196 ? -4.527 12.394 23.019 1.00 97.19 196 SER A CA 1
ATOM 1604 C C . SER A 1 196 ? -5.950 12.419 22.458 1.00 97.19 196 SER A C 1
ATOM 1606 O O . SER A 1 196 ? -6.822 13.029 23.074 1.00 97.19 196 SER A O 1
ATOM 1608 N N . ILE A 1 197 ? -6.183 11.779 21.309 1.00 97.38 197 ILE A N 1
ATOM 1609 C CA . ILE A 1 197 ? -7.500 11.717 20.662 1.00 97.38 197 ILE A CA 1
ATOM 1610 C C . ILE A 1 197 ? -8.211 10.389 20.927 1.00 97.38 197 ILE A C 1
ATOM 1612 O O . ILE A 1 197 ? -9.417 10.289 20.729 1.00 97.38 197 ILE A O 1
ATOM 1616 N N . ILE A 1 198 ? -7.481 9.368 21.382 1.00 97.81 198 ILE A N 1
ATOM 1617 C CA . ILE A 1 198 ? -8.054 8.072 21.737 1.00 97.81 198 ILE A CA 1
ATOM 1618 C C . ILE A 1 198 ? -8.929 8.230 22.981 1.00 97.81 198 ILE A C 1
ATOM 1620 O O . ILE A 1 198 ? -8.525 8.789 24.004 1.00 97.81 198 ILE A O 1
ATOM 1624 N N . ARG A 1 199 ? -10.144 7.688 22.903 1.00 96.62 199 ARG A N 1
ATOM 1625 C CA . ARG A 1 199 ? -11.082 7.637 24.024 1.00 96.62 199 ARG A CA 1
ATOM 1626 C C . ARG A 1 199 ? -10.436 6.942 25.232 1.00 96.62 199 ARG A C 1
ATOM 1628 O O . ARG A 1 199 ? -9.874 5.859 25.101 1.00 96.62 199 ARG A O 1
ATOM 1635 N N . LYS A 1 200 ? -10.540 7.537 26.425 1.00 95.94 200 LYS A N 1
ATOM 1636 C CA . LYS A 1 200 ? -9.820 7.082 27.637 1.00 95.94 200 LYS A CA 1
ATOM 1637 C C . LYS A 1 200 ? -10.120 5.639 28.059 1.00 95.94 200 LYS A C 1
ATOM 1639 O O . LYS A 1 200 ? -9.273 5.000 28.673 1.00 95.94 200 LYS A O 1
ATOM 1644 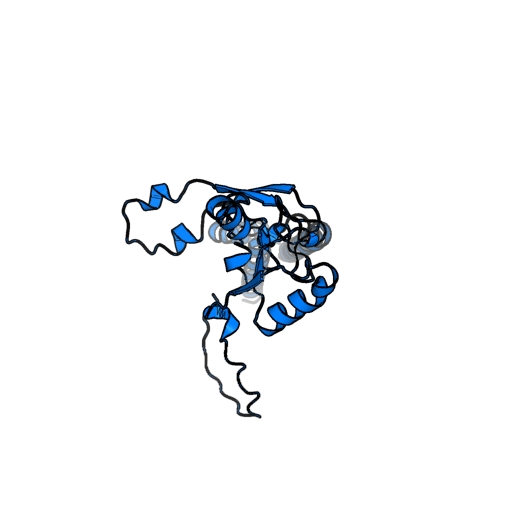N N . ASP A 1 201 ? -11.317 5.141 27.768 1.00 97.12 201 ASP A N 1
ATOM 1645 C CA . ASP A 1 201 ? -11.758 3.777 28.073 1.00 97.12 201 ASP A CA 1
ATOM 1646 C C . ASP A 1 201 ? -11.711 2.840 26.850 1.00 97.12 201 ASP A C 1
ATOM 1648 O O . ASP A 1 201 ? -12.211 1.714 26.919 1.00 97.12 201 ASP A O 1
ATOM 1652 N N . ALA A 1 202 ? -11.116 3.270 25.730 1.00 98.12 202 ALA A N 1
ATOM 1653 C CA . ALA A 1 202 ? -10.884 2.401 24.581 1.00 98.12 202 ALA A CA 1
ATOM 1654 C C . ALA A 1 202 ? -9.941 1.241 24.935 1.00 98.12 202 ALA A C 1
ATOM 1656 O O . ALA A 1 202 ? -8.982 1.384 25.697 1.00 98.12 202 ALA A O 1
ATOM 1657 N N . LYS A 1 203 ? -10.198 0.072 24.344 1.00 98.38 203 LYS A N 1
ATOM 1658 C CA . LYS A 1 203 ? -9.315 -1.094 24.429 1.00 98.38 203 LYS A CA 1
ATOM 1659 C C . LYS A 1 203 ? -8.416 -1.136 23.202 1.00 98.38 203 LYS A C 1
ATOM 1661 O O . LYS A 1 203 ? -8.906 -1.256 22.083 1.00 98.38 203 LYS A O 1
ATOM 1666 N N . ILE A 1 204 ? -7.109 -1.054 23.417 1.00 98.31 204 ILE A N 1
ATOM 1667 C CA . ILE A 1 204 ? -6.114 -1.164 22.350 1.00 98.31 204 ILE A CA 1
ATOM 1668 C C . ILE A 1 204 ? -5.627 -2.611 22.299 1.00 98.31 204 ILE A C 1
ATOM 1670 O O . ILE A 1 204 ? -5.081 -3.115 23.279 1.00 98.31 204 ILE A O 1
ATOM 1674 N N . PHE A 1 205 ? -5.825 -3.274 21.163 1.00 98.06 205 PHE A N 1
ATOM 1675 C CA . PHE A 1 205 ? -5.298 -4.609 20.897 1.00 98.06 205 PHE A CA 1
ATOM 1676 C C . PHE A 1 205 ? -4.163 -4.497 19.888 1.00 98.06 205 PHE A C 1
ATOM 1678 O O . PHE A 1 205 ? -4.369 -4.048 18.759 1.00 98.06 205 PHE A O 1
ATOM 1685 N N . VAL A 1 206 ? -2.972 -4.907 20.314 1.00 97.00 206 VAL A N 1
ATOM 1686 C CA . VAL A 1 206 ? -1.773 -4.934 19.476 1.00 97.00 206 VAL A CA 1
ATOM 1687 C C . VAL A 1 206 ? -1.563 -6.358 18.978 1.00 97.00 206 VAL A C 1
ATOM 1689 O O . VAL A 1 206 ? -1.451 -7.289 19.776 1.00 97.00 206 VAL A O 1
ATOM 1692 N N . PHE A 1 207 ? -1.532 -6.519 17.662 1.00 95.00 207 PHE A N 1
ATOM 1693 C CA . PHE A 1 207 ? -1.362 -7.797 16.990 1.00 95.00 207 PHE A CA 1
ATOM 1694 C C . PHE A 1 207 ? 0.062 -7.901 16.479 1.00 95.00 207 PHE A C 1
ATOM 1696 O O . PHE A 1 207 ? 0.481 -7.110 15.638 1.00 95.00 207 PHE A O 1
ATOM 1703 N N . TYR A 1 208 ? 0.772 -8.897 16.994 1.00 91.56 208 TYR A N 1
ATOM 1704 C CA . TYR A 1 208 ? 2.120 -9.209 16.558 1.00 91.56 208 TYR A CA 1
ATOM 1705 C C . TYR A 1 208 ? 2.081 -10.281 15.473 1.00 91.56 208 TYR A C 1
ATOM 1707 O O . TYR A 1 208 ? 1.417 -11.310 15.636 1.00 91.56 208 TYR A O 1
ATOM 1715 N N . PHE A 1 209 ? 2.815 -10.060 14.388 1.00 88.12 209 PHE A N 1
ATOM 1716 C CA . PHE A 1 209 ? 3.007 -11.020 13.313 1.00 88.12 209 PHE A CA 1
ATOM 1717 C C . PHE A 1 209 ? 4.476 -11.417 13.208 1.00 88.12 209 PHE A C 1
ATOM 1719 O O . PHE A 1 209 ? 5.380 -10.588 13.130 1.00 88.12 209 PHE A O 1
ATOM 1726 N N . SER A 1 210 ? 4.734 -12.725 13.177 1.00 80.75 210 SER A N 1
ATOM 1727 C CA . SER A 1 210 ? 6.096 -13.219 13.341 1.00 80.75 210 SER A CA 1
ATOM 1728 C C . SER A 1 210 ? 7.050 -12.883 12.201 1.00 80.75 210 SER A C 1
ATOM 1730 O O . SER A 1 210 ? 8.260 -12.961 12.396 1.00 80.75 210 SER A O 1
ATOM 1732 N N . GLY A 1 211 ? 6.526 -12.534 11.023 1.00 78.56 211 GLY A N 1
ATOM 1733 C CA . GLY A 1 211 ? 7.337 -12.257 9.841 1.00 78.56 211 GLY A CA 1
ATOM 1734 C C . GLY A 1 211 ? 8.193 -10.999 9.974 1.00 78.56 211 GLY A C 1
ATOM 1735 O O . GLY A 1 211 ? 9.396 -11.070 9.763 1.00 78.56 211 GLY A O 1
ATOM 1736 N N . ASN A 1 212 ? 7.592 -9.862 10.324 1.00 78.06 212 ASN A N 1
ATOM 1737 C CA . ASN A 1 212 ? 8.257 -8.559 10.454 1.00 78.06 212 ASN A CA 1
ATOM 1738 C C . ASN A 1 212 ? 8.621 -8.204 11.901 1.00 78.06 212 ASN A C 1
ATOM 1740 O O . ASN A 1 212 ? 9.602 -7.489 12.110 1.00 78.06 212 ASN A O 1
ATOM 1744 N N . ASP A 1 213 ? 7.888 -8.709 12.896 1.00 83.50 213 ASP A N 1
ATOM 1745 C CA . ASP A 1 213 ? 8.047 -8.233 14.275 1.00 83.50 213 ASP A CA 1
ATOM 1746 C C . ASP A 1 213 ? 9.208 -8.881 15.028 1.00 83.50 213 ASP A C 1
ATOM 1748 O O . ASP A 1 213 ? 9.813 -8.255 15.898 1.00 83.50 213 ASP A O 1
ATOM 1752 N N . PHE A 1 214 ? 9.544 -10.125 14.680 1.00 82.38 214 PHE A N 1
ATOM 1753 C CA . PHE A 1 214 ? 10.645 -10.868 15.300 1.00 82.38 214 PHE A CA 1
ATOM 1754 C C . PHE A 1 214 ? 11.869 -10.982 14.398 1.00 82.38 214 PHE A C 1
ATOM 1756 O O . PHE A 1 214 ? 12.749 -11.804 14.671 1.00 82.38 214 PHE A O 1
ATOM 1763 N N . LEU A 1 215 ? 11.958 -10.163 13.341 1.00 73.44 215 LEU A N 1
ATOM 1764 C CA . LEU A 1 215 ? 13.203 -10.032 12.595 1.00 73.44 215 LEU A CA 1
ATOM 1765 C C . LEU A 1 215 ? 14.290 -9.639 13.593 1.00 73.44 215 LEU A C 1
ATOM 1767 O O . LEU A 1 215 ? 14.284 -8.535 14.143 1.00 73.44 215 LEU A O 1
ATOM 1771 N N . GLN A 1 216 ? 15.212 -10.569 13.864 1.00 58.69 216 GLN A N 1
ATOM 1772 C CA . GLN A 1 216 ? 16.376 -10.267 14.678 1.00 58.69 216 GLN A CA 1
ATOM 1773 C C . GLN A 1 216 ? 17.043 -9.060 14.033 1.00 58.69 216 GLN A C 1
ATOM 1775 O O . GLN A 1 216 ? 17.504 -9.140 12.891 1.00 58.69 216 GLN A O 1
ATOM 1780 N N . LYS A 1 217 ? 17.140 -7.949 14.774 1.00 58.12 217 LYS A N 1
ATOM 1781 C CA . LYS A 1 217 ? 18.215 -6.995 14.525 1.00 58.12 217 LYS A CA 1
ATOM 1782 C C . LYS A 1 217 ? 19.471 -7.852 14.528 1.00 58.12 217 LYS A C 1
ATOM 1784 O O . LYS A 1 217 ? 19.870 -8.322 15.596 1.00 58.12 217 LYS A O 1
ATOM 1789 N N . LYS A 1 218 ? 20.051 -8.125 13.350 1.00 52.06 218 LYS A N 1
ATOM 1790 C CA . LYS A 1 218 ? 21.429 -8.602 13.277 1.00 52.06 218 LYS A CA 1
ATOM 1791 C C . LYS A 1 218 ? 22.166 -7.660 14.211 1.00 52.06 218 LYS A C 1
ATOM 1793 O O . LYS A 1 218 ? 22.137 -6.450 13.988 1.00 52.06 218 LYS A O 1
ATOM 1798 N N . LYS A 1 219 ? 22.703 -8.194 15.313 1.00 44.75 219 LYS A N 1
ATOM 1799 C CA . LYS A 1 219 ? 23.628 -7.426 16.136 1.00 44.75 219 LYS A CA 1
ATOM 1800 C C . LYS A 1 219 ? 24.596 -6.803 15.141 1.00 44.75 219 LYS A C 1
ATOM 1802 O O . LYS A 1 219 ? 25.077 -7.507 14.249 1.00 44.75 219 LYS A O 1
ATOM 1807 N N . GLU A 1 220 ? 24.834 -5.505 15.255 1.00 47.56 220 GLU A N 1
ATOM 1808 C CA . GLU A 1 220 ? 26.015 -4.886 14.670 1.00 47.56 220 GLU A CA 1
ATOM 1809 C C . GLU A 1 220 ? 27.224 -5.532 15.359 1.00 47.56 220 GLU A C 1
ATOM 1811 O O . GLU A 1 220 ? 27.831 -5.003 16.283 1.00 47.56 220 GLU A O 1
ATOM 1816 N N . THR A 1 221 ? 27.512 -6.775 14.990 1.00 40.84 221 THR A N 1
ATOM 1817 C CA . THR A 1 221 ? 28.748 -7.453 15.313 1.00 40.84 221 THR A CA 1
ATOM 1818 C C . THR A 1 221 ? 29.742 -6.890 14.323 1.00 40.84 221 THR A C 1
ATOM 1820 O O . THR A 1 221 ? 29.754 -7.264 13.153 1.00 40.84 221 THR A O 1
ATOM 1823 N N . ASN A 1 222 ? 30.481 -5.898 14.812 1.00 42.56 222 ASN A N 1
ATOM 1824 C CA . ASN A 1 222 ? 31.814 -5.496 14.392 1.00 42.56 222 ASN A CA 1
ATOM 1825 C C . ASN A 1 222 ? 32.437 -6.396 13.312 1.00 42.56 222 ASN A C 1
ATOM 1827 O O . ASN A 1 222 ? 32.657 -7.581 13.550 1.00 42.56 222 ASN A O 1
ATOM 1831 N N . ASN A 1 223 ? 32.785 -5.783 12.176 1.00 44.72 223 ASN A N 1
ATOM 1832 C CA . ASN A 1 223 ? 33.895 -6.150 11.294 1.00 44.72 223 ASN A CA 1
ATOM 1833 C C . ASN A 1 223 ? 34.282 -7.635 11.260 1.00 44.72 223 ASN A C 1
ATOM 1835 O O . ASN A 1 223 ? 35.336 -7.994 11.775 1.00 44.72 223 ASN A O 1
ATOM 1839 N N . ILE A 1 224 ? 33.521 -8.473 10.555 1.00 40.97 224 ILE A N 1
ATOM 1840 C CA . ILE A 1 224 ? 34.110 -9.625 9.865 1.00 40.97 224 ILE A CA 1
ATOM 1841 C C . ILE A 1 224 ? 33.461 -9.725 8.488 1.00 40.97 224 ILE A C 1
ATOM 1843 O O . ILE A 1 224 ? 32.261 -9.964 8.354 1.00 40.97 224 ILE A O 1
ATOM 1847 N N . ILE A 1 225 ? 34.291 -9.516 7.466 1.00 47.56 225 ILE A N 1
ATOM 1848 C CA . ILE A 1 225 ? 34.001 -9.811 6.065 1.00 47.56 225 ILE A CA 1
ATOM 1849 C C . ILE A 1 225 ? 33.512 -11.259 6.001 1.00 47.56 225 ILE A C 1
ATOM 1851 O O . ILE A 1 225 ? 34.296 -12.193 6.146 1.00 47.56 225 ILE A O 1
ATOM 1855 N N . SER A 1 226 ? 32.214 -11.443 5.796 1.00 36.38 226 SER A N 1
ATOM 1856 C CA . SER A 1 226 ? 31.657 -12.713 5.350 1.00 36.38 226 SER A CA 1
ATOM 1857 C C . SER A 1 226 ? 31.049 -12.467 3.978 1.00 36.38 226 SER A C 1
ATOM 1859 O O . SER A 1 226 ? 29.948 -11.945 3.829 1.00 36.38 226 SER A O 1
ATOM 1861 N N . ASN A 1 227 ? 31.844 -12.804 2.962 1.00 44.25 227 ASN A N 1
ATOM 1862 C CA . ASN A 1 227 ? 31.314 -13.231 1.680 1.00 44.25 227 ASN A CA 1
ATOM 1863 C C . ASN A 1 227 ? 30.403 -14.424 1.964 1.00 44.25 227 ASN A C 1
ATOM 1865 O O . ASN A 1 227 ? 30.915 -15.521 2.169 1.00 44.25 227 ASN A O 1
ATOM 1869 N N . ASP A 1 228 ? 29.088 -14.229 1.969 1.00 36.50 228 ASP A N 1
ATOM 1870 C CA . ASP A 1 228 ? 28.227 -15.318 1.543 1.00 36.50 228 ASP A CA 1
ATOM 1871 C C . ASP A 1 228 ? 26.915 -14.851 0.920 1.00 36.50 228 ASP A C 1
ATOM 1873 O O . ASP A 1 228 ? 26.231 -13.930 1.375 1.00 36.50 228 ASP A O 1
ATOM 1877 N N . ASN A 1 229 ? 26.614 -15.533 -0.174 1.00 45.59 229 ASN A N 1
ATOM 1878 C CA . ASN A 1 229 ? 25.459 -15.397 -1.027 1.00 45.59 229 ASN A CA 1
ATOM 1879 C C . ASN A 1 229 ? 24.180 -15.778 -0.277 1.00 45.59 229 ASN A C 1
ATOM 1881 O O . ASN A 1 229 ? 24.018 -16.910 0.163 1.00 45.59 229 ASN A O 1
ATOM 1885 N N . SER A 1 230 ? 23.181 -14.903 -0.282 1.00 33.78 230 SER A N 1
ATOM 1886 C CA . SER A 1 230 ? 21.786 -15.360 -0.297 1.00 33.78 230 SER A CA 1
ATOM 1887 C C . SER A 1 230 ? 20.943 -14.381 -1.097 1.00 33.78 230 SER A C 1
ATOM 1889 O O . SER A 1 230 ? 20.343 -13.425 -0.617 1.00 33.78 230 SER A O 1
ATOM 1891 N N . LYS A 1 231 ? 20.962 -14.642 -2.398 1.00 38.06 231 LYS A N 1
ATOM 1892 C CA . LYS A 1 231 ? 20.097 -14.055 -3.404 1.00 38.06 231 LYS A CA 1
ATOM 1893 C C . LYS A 1 231 ? 18.720 -14.712 -3.285 1.00 38.06 231 LYS A C 1
ATOM 1895 O O . LYS A 1 231 ? 18.415 -15.606 -4.059 1.00 38.06 231 LYS A O 1
ATOM 1900 N N . TYR A 1 232 ? 17.917 -14.283 -2.319 1.00 33.66 232 TYR A N 1
ATOM 1901 C CA . TYR A 1 232 ? 16.471 -14.503 -2.338 1.00 33.66 232 TYR A CA 1
ATOM 1902 C C . TYR A 1 232 ? 15.783 -13.227 -1.868 1.00 33.66 232 TYR A C 1
ATOM 1904 O O . TYR A 1 232 ? 15.784 -12.886 -0.690 1.00 33.66 232 TYR A O 1
ATOM 1912 N N . ILE A 1 233 ? 15.264 -12.504 -2.857 1.00 33.41 233 ILE A N 1
ATOM 1913 C CA . ILE A 1 233 ? 14.329 -11.400 -2.699 1.00 33.41 233 ILE A CA 1
ATOM 1914 C C . ILE A 1 233 ? 12.945 -12.049 -2.768 1.00 33.41 233 ILE A C 1
ATOM 1916 O O . ILE A 1 233 ? 12.607 -12.629 -3.801 1.00 33.41 233 ILE A O 1
ATOM 1920 N N . TYR A 1 234 ? 12.205 -11.989 -1.663 1.00 35.34 234 TYR A N 1
ATOM 1921 C CA . TYR A 1 234 ? 10.745 -11.929 -1.687 1.00 35.34 234 TYR A CA 1
ATOM 1922 C C . TYR A 1 234 ? 10.352 -10.459 -1.580 1.00 35.34 234 TYR A C 1
ATOM 1924 O O . TYR A 1 234 ? 10.990 -9.757 -0.760 1.00 35.34 234 TYR A O 1
#